Protein AF-B7QGR8-F1 (afdb_monomer_lite)

Structure (mmCIF, N/CA/C/O backbone):
data_AF-B7QGR8-F1
#
_entry.id   AF-B7QGR8-F1
#
loop_
_atom_site.group_PDB
_atom_site.id
_atom_site.type_symbol
_atom_site.label_atom_id
_atom_site.label_alt_id
_atom_site.label_comp_id
_atom_site.label_asym_id
_atom_site.label_entity_id
_atom_site.label_seq_id
_atom_site.pdbx_PDB_ins_code
_atom_site.Cartn_x
_atom_site.Cartn_y
_atom_site.Cartn_z
_atom_site.occupancy
_atom_site.B_iso_or_equiv
_atom_site.auth_seq_id
_atom_site.auth_comp_id
_atom_site.auth_asym_id
_atom_site.auth_atom_id
_atom_site.pdbx_PDB_model_num
ATOM 1 N N . MET A 1 1 ? -10.674 -10.195 16.914 1.00 64.88 1 MET A N 1
ATOM 2 C CA . MET A 1 1 ? -12.096 -9.807 16.764 1.00 64.88 1 MET A CA 1
ATOM 3 C C . MET A 1 1 ? -12.662 -9.329 18.094 1.00 64.88 1 MET A C 1
ATOM 5 O O . MET A 1 1 ? -13.083 -8.184 18.159 1.00 64.88 1 MET A O 1
ATOM 9 N N . GLU A 1 2 ? -12.582 -10.130 19.158 1.00 82.88 2 GLU A N 1
ATOM 10 C CA . GLU A 1 2 ? -13.102 -9.787 20.498 1.00 82.88 2 GLU A CA 1
ATOM 11 C C . GLU A 1 2 ? -12.528 -8.477 21.071 1.00 82.88 2 GLU A C 1
ATOM 13 O O . GLU A 1 2 ? -13.287 -7.613 21.499 1.00 82.88 2 GLU A O 1
ATOM 18 N N . CYS A 1 3 ? -11.210 -8.248 20.976 1.00 83.75 3 CYS A N 1
ATOM 19 C CA . CYS A 1 3 ? -10.604 -6.992 21.443 1.00 83.75 3 CYS A CA 1
ATOM 20 C C . CYS A 1 3 ? -11.193 -5.754 20.747 1.00 83.75 3 CYS A C 1
ATOM 22 O O . CYS A 1 3 ? -11.483 -4.759 21.399 1.00 83.75 3 CYS A O 1
ATOM 24 N N . SER A 1 4 ? -11.412 -5.810 19.431 1.00 83.50 4 SER A N 1
ATOM 25 C CA . SER A 1 4 ? -11.994 -4.689 18.684 1.00 83.50 4 SER A CA 1
ATOM 26 C C . SER A 1 4 ? -13.460 -4.459 19.041 1.00 83.50 4 SER A C 1
ATOM 28 O O . SER A 1 4 ? -13.900 -3.318 19.033 1.00 83.50 4 SER A O 1
ATOM 30 N N . GLN A 1 5 ? -14.210 -5.508 19.396 1.00 88.31 5 GLN A N 1
ATOM 31 C CA . GLN A 1 5 ? -15.584 -5.370 19.889 1.00 88.31 5 GLN A CA 1
ATOM 32 C C . GLN A 1 5 ? -15.637 -4.683 21.257 1.00 88.31 5 GLN A C 1
ATOM 34 O O . GLN A 1 5 ? -16.515 -3.851 21.470 1.00 88.31 5 GLN A O 1
ATOM 39 N N . LEU A 1 6 ? -14.684 -4.980 22.148 1.00 88.50 6 LEU A N 1
ATOM 40 C CA . LEU A 1 6 ? -14.549 -4.283 23.431 1.00 88.50 6 LEU A CA 1
ATOM 41 C C . LEU A 1 6 ? -14.204 -2.804 23.224 1.00 88.50 6 LEU A C 1
ATOM 43 O O . LEU A 1 6 ? -14.866 -1.936 23.786 1.00 88.50 6 LEU A O 1
ATOM 47 N N . LEU A 1 7 ? -13.229 -2.512 22.354 1.00 88.19 7 LEU A N 1
ATOM 48 C CA . LEU A 1 7 ? -12.861 -1.136 22.002 1.00 88.19 7 LEU A CA 1
ATOM 49 C C . LEU A 1 7 ? -14.016 -0.369 21.349 1.00 88.19 7 LEU A C 1
ATOM 51 O O . LEU A 1 7 ? -14.121 0.841 21.512 1.00 88.19 7 LEU A O 1
ATOM 55 N N . ALA A 1 8 ? -14.898 -1.058 20.625 1.00 87.62 8 ALA A N 1
ATOM 56 C CA . ALA A 1 8 ? -16.037 -0.440 19.956 1.00 87.62 8 ALA A CA 1
ATOM 57 C C . ALA A 1 8 ? -17.094 0.127 20.915 1.00 87.62 8 ALA A C 1
ATOM 59 O O . ALA A 1 8 ? -17.977 0.854 20.462 1.00 87.62 8 ALA A O 1
ATOM 60 N N . ASN A 1 9 ? -17.026 -0.226 22.200 1.00 89.31 9 ASN A N 1
ATOM 61 C CA . ASN A 1 9 ? -17.913 0.289 23.241 1.00 89.31 9 ASN A CA 1
ATOM 62 C C . ASN A 1 9 ? -17.308 1.494 23.984 1.00 89.31 9 ASN A C 1
ATOM 64 O O . ASN A 1 9 ? -17.963 2.053 24.859 1.00 89.31 9 ASN A O 1
ATOM 68 N N . LEU A 1 10 ? -16.071 1.881 23.658 1.00 89.75 10 LEU A N 1
ATOM 69 C CA . LEU A 1 10 ? -15.375 3.009 24.269 1.00 89.75 10 LEU A CA 1
ATOM 70 C C . LEU A 1 10 ? -15.624 4.317 23.507 1.00 89.75 10 LEU A C 1
ATOM 72 O O . LEU A 1 10 ? -15.975 4.322 22.323 1.00 89.75 10 LEU A O 1
ATOM 76 N N . GLY A 1 11 ? -15.383 5.438 24.192 1.00 90.06 11 GLY A N 1
ATOM 77 C CA . GLY A 1 11 ? -15.273 6.747 23.557 1.00 90.06 11 GLY A CA 1
ATOM 78 C C . GLY A 1 11 ? -14.044 6.842 22.646 1.00 90.06 11 GLY A C 1
ATOM 79 O O . GLY A 1 11 ? -13.131 6.017 22.705 1.00 90.06 11 GLY A O 1
ATOM 80 N N . TYR A 1 12 ? -14.015 7.871 21.796 1.00 90.44 12 TYR A N 1
ATOM 81 C CA . TYR A 1 12 ? -12.913 8.096 20.854 1.00 90.44 12 TYR A CA 1
ATOM 82 C C . TYR A 1 12 ? -11.556 8.232 21.562 1.00 90.44 12 TYR A C 1
ATOM 84 O O . TYR A 1 12 ? -10.615 7.547 21.171 1.00 90.44 12 TYR A O 1
ATOM 92 N N . GLU A 1 13 ? -11.475 9.050 22.615 1.00 92.38 13 GLU A N 1
ATOM 93 C CA . GLU A 1 13 ? -10.229 9.321 23.349 1.00 92.38 13 GLU A CA 1
ATOM 94 C C . GLU A 1 13 ? -9.646 8.047 23.980 1.00 92.38 13 GLU A C 1
ATOM 96 O O . GLU A 1 13 ? -8.471 7.736 23.793 1.00 92.38 13 GLU A O 1
ATOM 101 N N . ASP A 1 14 ? -10.482 7.243 24.644 1.00 91.06 14 ASP A N 1
ATOM 102 C CA . ASP A 1 14 ? -10.050 5.997 25.290 1.00 91.06 14 ASP A CA 1
ATOM 103 C C . ASP A 1 14 ? -9.601 4.953 24.260 1.00 91.06 14 ASP A C 1
ATOM 105 O O . ASP A 1 14 ? -8.555 4.312 24.407 1.00 91.06 14 ASP A O 1
ATOM 109 N N . ALA A 1 15 ? -10.366 4.800 23.174 1.00 90.06 15 ALA A N 1
ATOM 110 C CA . ALA A 1 15 ? -9.998 3.909 22.081 1.00 90.06 15 ALA A CA 1
ATOM 111 C C . ALA A 1 15 ? -8.691 4.362 21.410 1.00 90.06 15 ALA A C 1
ATOM 113 O O . ALA A 1 15 ? -7.852 3.525 21.065 1.00 90.06 15 ALA A O 1
ATOM 114 N N . GLN A 1 16 ? -8.497 5.671 21.237 1.00 90.88 16 GLN A N 1
ATOM 115 C CA . GLN A 1 16 ? -7.289 6.241 20.652 1.00 90.88 16 GLN A CA 1
ATOM 116 C C . GLN A 1 16 ? -6.077 6.003 21.551 1.00 90.88 16 GLN A C 1
ATOM 118 O O . GLN A 1 16 ? -5.060 5.512 21.055 1.00 90.88 16 GLN A O 1
ATOM 123 N N . ALA A 1 17 ? -6.199 6.275 22.851 1.00 88.31 17 ALA A N 1
ATOM 124 C CA . ALA A 1 17 ? -5.143 6.032 23.824 1.00 88.31 17 ALA A CA 1
ATOM 125 C C . ALA A 1 17 ? -4.690 4.569 23.771 1.00 88.31 17 ALA A C 1
ATOM 127 O O . ALA A 1 17 ? -3.501 4.305 23.597 1.00 88.31 17 ALA A O 1
ATOM 128 N N . ILE A 1 18 ? -5.633 3.618 23.795 1.00 88.12 18 ILE A N 1
ATOM 129 C CA . ILE A 1 18 ? -5.309 2.188 23.727 1.00 88.12 18 ILE A CA 1
ATOM 130 C C . ILE A 1 18 ? -4.632 1.826 22.401 1.00 88.12 18 ILE A C 1
ATOM 132 O O . ILE A 1 18 ? -3.624 1.124 22.397 1.00 88.12 18 ILE A O 1
ATOM 136 N N . LEU A 1 19 ? -5.137 2.316 21.266 1.00 86.62 19 LEU A N 1
ATOM 137 C CA . LEU A 1 19 ? -4.571 2.021 19.943 1.00 86.62 19 LEU A CA 1
ATOM 138 C C . LEU A 1 19 ? -3.214 2.696 19.689 1.00 86.62 19 LEU A C 1
ATOM 140 O O . LEU A 1 19 ? -2.523 2.329 18.732 1.00 86.62 19 LEU A O 1
ATOM 144 N N . GLN A 1 20 ? -2.822 3.664 20.511 1.00 84.56 20 GLN A N 1
ATOM 145 C CA . GLN A 1 20 ? -1.512 4.313 20.479 1.00 84.56 20 GLN A CA 1
ATOM 146 C C . GLN A 1 20 ? -0.568 3.813 21.580 1.00 84.56 20 GLN A C 1
ATOM 148 O O . GLN A 1 20 ? 0.598 4.216 21.598 1.00 84.56 20 GLN A O 1
ATOM 153 N N . LEU A 1 21 ? -1.029 2.912 22.458 1.00 80.38 21 LEU A N 1
ATOM 154 C CA . LEU A 1 21 ? -0.185 2.336 23.495 1.00 80.38 21 LEU A CA 1
ATOM 155 C C . LEU A 1 21 ? 1.025 1.635 22.880 1.00 80.38 21 LEU A C 1
ATOM 157 O O . LEU A 1 21 ? 0.932 0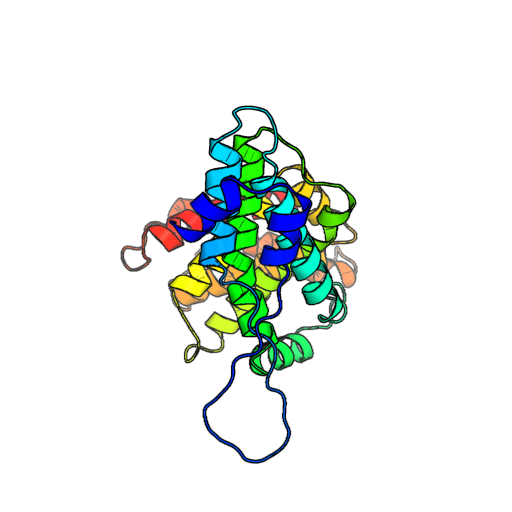.777 21.996 1.00 80.38 21 LEU A O 1
ATOM 161 N N . LYS A 1 22 ? 2.169 1.995 23.445 1.00 68.00 22 LYS A N 1
ATOM 162 C CA . LYS A 1 22 ? 3.445 1.330 23.277 1.00 68.00 22 LYS A CA 1
ATOM 163 C C . LYS A 1 22 ? 3.569 0.287 24.382 1.00 68.00 22 LYS A C 1
ATOM 165 O O . LYS A 1 22 ? 3.784 0.646 25.537 1.00 68.00 22 LYS A O 1
ATOM 170 N N . VAL A 1 23 ? 3.404 -0.993 24.054 1.00 52.44 23 VAL A N 1
ATOM 171 C CA . VAL A 1 23 ? 3.523 -2.067 25.048 1.00 52.44 23 VAL A CA 1
ATOM 172 C C . VAL A 1 23 ? 5.002 -2.391 25.236 1.00 52.44 23 VAL A C 1
ATOM 174 O O . VAL A 1 23 ? 5.682 -2.791 24.292 1.00 52.44 23 VAL A O 1
ATOM 177 N N . ALA A 1 24 ? 5.524 -2.204 26.447 1.00 40.78 24 ALA A N 1
ATOM 178 C CA . ALA A 1 24 ? 6.839 -2.722 26.803 1.00 40.78 24 ALA A CA 1
ATOM 179 C C . ALA A 1 24 ? 6.733 -4.247 26.954 1.00 40.78 24 ALA A C 1
ATOM 181 O O . ALA A 1 24 ? 6.025 -4.737 27.833 1.00 40.78 24 ALA A O 1
ATOM 182 N N . ALA A 1 25 ? 7.408 -5.001 26.088 1.00 38.97 25 ALA A N 1
ATOM 183 C CA . ALA A 1 25 ? 7.543 -6.437 26.275 1.00 38.97 25 ALA A CA 1
ATOM 184 C C . ALA A 1 25 ? 8.589 -6.687 27.374 1.00 38.97 25 ALA A C 1
ATOM 186 O O . ALA A 1 25 ? 9.766 -6.377 27.198 1.00 38.97 25 ALA A O 1
ATOM 187 N N . LEU A 1 26 ? 8.166 -7.230 28.518 1.00 36.44 26 LEU A N 1
ATOM 188 C CA . LEU A 1 26 ? 9.083 -7.793 29.509 1.00 36.44 26 LEU A CA 1
ATOM 189 C C . LEU A 1 26 ? 9.604 -9.133 28.973 1.00 36.44 26 LEU A C 1
ATOM 191 O O . LEU A 1 26 ? 8.902 -10.141 29.013 1.00 36.44 26 LEU A O 1
ATOM 195 N N . GLY A 1 27 ? 10.828 -9.134 28.443 1.00 38.50 27 GLY A N 1
ATOM 196 C CA . GLY A 1 27 ? 11.584 -10.367 28.226 1.00 38.50 27 GLY A CA 1
ATOM 197 C C . GLY A 1 27 ? 12.052 -10.951 29.571 1.00 38.50 27 GLY A C 1
ATOM 198 O O . GLY A 1 27 ? 12.367 -10.180 30.477 1.00 38.50 27 GLY A O 1
ATOM 199 N N . PRO A 1 28 ? 12.115 -12.285 29.735 1.00 37.72 28 PRO A N 1
ATOM 200 C CA . PRO A 1 28 ? 12.411 -12.923 31.022 1.00 37.72 28 PRO A CA 1
ATOM 201 C C . PRO A 1 28 ? 13.897 -12.911 31.429 1.00 37.72 28 PRO A C 1
ATOM 203 O O . PRO A 1 28 ? 14.253 -13.534 32.423 1.00 37.72 28 PRO A O 1
ATOM 206 N N . THR A 1 29 ? 14.782 -12.225 30.708 1.00 38.66 29 THR A N 1
ATOM 207 C CA . THR A 1 29 ? 16.223 -12.237 30.999 1.00 38.66 29 THR A CA 1
ATOM 208 C C . THR A 1 29 ? 16.699 -10.878 31.495 1.00 38.66 29 THR A C 1
ATOM 210 O O . THR A 1 29 ? 16.925 -9.947 30.724 1.00 38.66 29 THR A O 1
ATOM 213 N N . LEU A 1 30 ? 16.840 -10.795 32.819 1.00 44.31 30 LEU A N 1
ATOM 214 C CA . LEU A 1 30 ? 17.687 -9.838 33.522 1.00 44.31 30 LEU A CA 1
ATOM 215 C C . LEU A 1 30 ? 19.130 -10.030 33.048 1.00 44.31 30 LEU A C 1
ATOM 217 O O . LEU A 1 30 ? 19.783 -10.949 33.515 1.00 44.31 30 LEU A O 1
ATOM 221 N N . GLU A 1 31 ? 19.591 -9.206 32.109 1.00 36.62 31 GLU A N 1
ATOM 222 C CA . GLU A 1 31 ? 20.946 -8.635 32.076 1.00 36.62 31 GLU A CA 1
ATOM 223 C C . GLU A 1 31 ? 21.129 -7.771 30.814 1.00 36.62 31 GLU A C 1
ATOM 225 O O . GLU A 1 31 ? 20.798 -8.171 29.704 1.00 36.62 31 GLU A O 1
ATOM 230 N N . ALA A 1 32 ? 21.671 -6.567 31.023 1.00 33.91 32 ALA A N 1
ATOM 231 C CA . ALA A 1 32 ? 22.148 -5.600 30.027 1.00 33.91 32 ALA A CA 1
ATOM 232 C C . ALA A 1 32 ? 21.103 -4.871 29.144 1.00 33.91 32 ALA A C 1
ATOM 234 O O . ALA A 1 32 ? 20.803 -5.235 28.012 1.00 33.91 32 ALA A O 1
ATOM 235 N N . THR A 1 33 ? 20.628 -3.730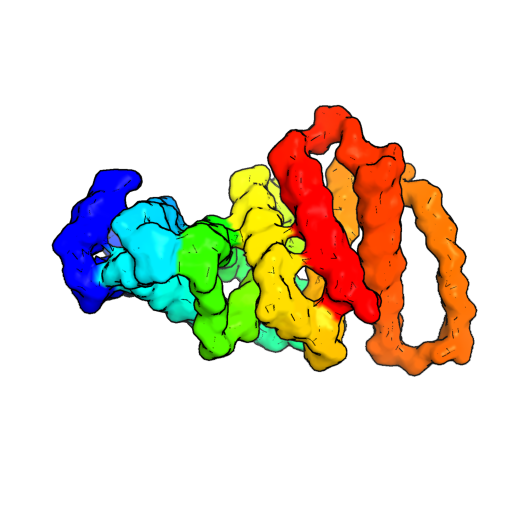 29.660 1.00 38.69 33 THR A N 1
ATOM 236 C CA . THR A 1 33 ? 20.598 -2.424 28.959 1.00 38.69 33 THR A CA 1
ATOM 237 C C . THR A 1 33 ? 20.575 -2.427 27.420 1.00 38.69 33 THR A C 1
ATOM 239 O O . THR A 1 33 ? 21.473 -1.917 26.757 1.00 38.69 33 THR A O 1
ATOM 242 N N . ARG A 1 34 ? 19.460 -2.869 26.845 1.00 36.28 34 ARG A N 1
ATOM 243 C CA . ARG A 1 34 ? 18.840 -2.271 25.654 1.00 36.28 34 ARG A CA 1
ATOM 244 C C . ARG A 1 34 ? 17.346 -2.499 25.808 1.00 36.28 34 ARG A C 1
ATOM 246 O O . ARG A 1 34 ? 16.877 -3.620 25.661 1.00 36.28 34 ARG A O 1
ATOM 253 N N . VAL A 1 35 ? 16.603 -1.449 26.155 1.00 36.72 35 VAL A N 1
ATOM 254 C CA . VAL A 1 35 ? 15.138 -1.467 26.078 1.00 36.72 35 VAL A CA 1
ATOM 255 C C . VAL A 1 35 ? 14.795 -1.688 24.606 1.00 36.72 35 VAL A C 1
ATOM 257 O O . VAL A 1 35 ? 14.838 -0.763 23.798 1.00 36.72 35 VAL A O 1
ATOM 260 N N . LEU A 1 36 ? 14.585 -2.951 24.240 1.00 36.78 36 LEU A N 1
ATOM 261 C CA . LEU A 1 36 ? 14.277 -3.375 22.887 1.00 36.78 36 LEU A CA 1
ATOM 262 C C . LEU A 1 36 ? 12.817 -2.981 22.628 1.00 36.78 36 LEU A C 1
ATOM 264 O O . LEU A 1 36 ? 11.899 -3.514 23.238 1.00 36.78 36 LEU A O 1
ATOM 268 N N . TRP A 1 37 ? 12.668 -1.943 21.814 1.00 39.84 37 TRP A N 1
ATOM 269 C CA . TRP A 1 37 ? 11.469 -1.292 21.292 1.00 39.84 37 TRP A CA 1
ATOM 270 C C . TRP A 1 37 ? 10.091 -1.884 21.640 1.00 39.84 37 TRP A C 1
ATOM 272 O O . TRP A 1 37 ? 9.751 -3.032 21.374 1.00 39.84 37 TRP A O 1
ATOM 282 N N . THR A 1 38 ? 9.259 -0.982 22.150 1.00 46.78 38 THR A N 1
ATOM 283 C CA . THR A 1 38 ? 7.826 -1.083 22.418 1.00 46.78 38 THR A CA 1
ATOM 284 C C . THR A 1 38 ? 7.046 -1.769 21.290 1.00 46.78 38 THR A C 1
ATOM 286 O O . THR A 1 38 ? 6.976 -1.234 20.183 1.00 46.78 38 THR A O 1
ATOM 289 N N . GLN A 1 39 ? 6.410 -2.910 21.561 1.00 57.53 39 GLN A N 1
ATOM 290 C CA . GLN A 1 39 ? 5.463 -3.508 20.624 1.00 57.53 39 GLN A CA 1
ATOM 291 C C . GLN A 1 39 ? 4.216 -2.624 20.558 1.00 57.53 39 GLN A C 1
ATOM 293 O O . GLN A 1 39 ? 3.436 -2.539 21.506 1.00 57.53 39 GLN A O 1
ATOM 298 N N . ASP A 1 40 ? 4.019 -1.948 19.426 1.00 70.00 40 ASP A N 1
ATOM 299 C CA . ASP A 1 40 ? 2.736 -1.302 19.154 1.00 70.00 40 ASP A CA 1
ATOM 300 C C . ASP A 1 40 ? 1.613 -2.351 19.131 1.00 70.00 40 ASP A C 1
ATOM 302 O O . ASP A 1 40 ? 1.850 -3.519 18.792 1.00 70.00 40 ASP A O 1
ATOM 306 N N . VAL A 1 41 ? 0.376 -1.915 19.387 1.00 82.31 41 VAL A N 1
ATOM 307 C CA . VAL A 1 41 ? -0.831 -2.744 19.225 1.00 82.31 41 VAL A CA 1
ATOM 308 C C . VAL A 1 41 ? -0.797 -3.530 17.910 1.00 82.31 41 VAL A C 1
ATOM 310 O O . VAL A 1 41 ? -0.468 -2.977 16.854 1.00 82.31 41 VAL A O 1
ATOM 313 N N . SER A 1 42 ? -1.149 -4.819 17.996 1.00 88.38 42 SER A N 1
ATOM 314 C CA . SER A 1 42 ? -1.129 -5.763 16.876 1.00 88.38 42 SER A CA 1
ATOM 315 C C . SER A 1 42 ? -1.871 -5.219 15.645 1.00 88.38 42 SER A C 1
ATOM 317 O O . SER A 1 42 ? -3.014 -4.764 15.785 1.00 88.38 42 SER A O 1
ATOM 319 N N . PRO A 1 43 ? -1.291 -5.333 14.432 1.00 90.19 43 PRO A N 1
ATOM 320 C CA . PRO A 1 43 ? -1.950 -4.940 13.185 1.00 90.19 43 PRO A CA 1
ATOM 321 C C . PRO A 1 43 ? -3.334 -5.565 13.015 1.00 90.19 43 PRO A C 1
ATOM 323 O O . PRO A 1 43 ? -4.246 -4.911 12.520 1.00 90.19 43 PRO A O 1
ATOM 326 N N . ALA A 1 44 ? -3.524 -6.803 13.485 1.00 91.31 44 ALA A N 1
ATOM 327 C CA . ALA A 1 44 ? -4.802 -7.502 13.405 1.00 91.31 44 ALA A CA 1
ATOM 328 C C . ALA A 1 44 ? -5.908 -6.806 14.217 1.00 91.31 44 ALA A C 1
ATOM 330 O O . ALA A 1 44 ? -7.053 -6.752 13.769 1.00 91.31 44 ALA A O 1
ATOM 331 N N . ILE A 1 45 ? -5.571 -6.245 15.385 1.00 91.88 45 ILE A N 1
ATOM 332 C CA . ILE A 1 45 ? -6.519 -5.486 16.215 1.00 91.88 45 ILE A CA 1
ATOM 333 C C . ILE A 1 45 ? -6.875 -4.177 15.512 1.00 91.88 45 ILE A C 1
ATOM 335 O O . ILE A 1 45 ? -8.053 -3.852 15.410 1.00 91.88 45 ILE A O 1
ATOM 339 N N . VAL A 1 46 ? -5.885 -3.462 14.968 1.00 93.44 46 VAL A N 1
ATOM 340 C CA . VAL A 1 46 ? -6.121 -2.211 14.228 1.00 93.44 46 VAL A CA 1
ATOM 341 C C . VAL A 1 46 ? -6.998 -2.461 12.995 1.00 93.44 46 VAL A C 1
ATOM 343 O O . VAL A 1 46 ? -7.998 -1.771 12.811 1.00 93.44 46 VAL A O 1
ATOM 346 N N . CYS A 1 47 ? -6.698 -3.496 12.202 1.00 94.75 47 CYS A N 1
ATOM 347 C CA . CYS A 1 47 ? -7.502 -3.891 11.040 1.00 94.75 47 CYS A CA 1
ATOM 348 C C . CYS A 1 47 ? -8.938 -4.251 11.430 1.00 94.75 47 CYS A C 1
ATOM 350 O O . CYS A 1 47 ? -9.888 -3.810 10.786 1.00 94.75 47 CYS A O 1
ATOM 352 N N . ALA A 1 48 ? -9.113 -5.054 12.483 1.00 93.75 48 ALA A N 1
ATOM 353 C CA . ALA A 1 48 ? -10.438 -5.432 12.961 1.00 93.75 48 ALA A CA 1
ATOM 354 C C . ALA A 1 48 ? -11.218 -4.216 13.487 1.00 93.75 48 ALA A C 1
ATOM 356 O O . ALA A 1 48 ? -12.420 -4.128 13.252 1.00 93.75 48 ALA A O 1
ATOM 357 N N . SER A 1 49 ? -10.544 -3.255 14.122 1.00 93.88 49 SER A N 1
ATOM 358 C CA . SER A 1 49 ? -11.153 -2.005 14.582 1.00 93.88 49 SER A CA 1
ATOM 359 C C . SER A 1 49 ? -11.588 -1.100 13.428 1.00 93.88 49 SER A C 1
ATOM 361 O O . SER A 1 49 ? -12.689 -0.557 13.478 1.00 93.88 49 SER A O 1
ATOM 363 N N . LEU A 1 50 ? -10.785 -0.990 12.363 1.00 94.62 50 LEU A N 1
ATOM 364 C CA . LEU A 1 50 ? -11.162 -0.272 11.138 1.00 94.62 50 LEU A CA 1
ATOM 365 C C . LEU A 1 50 ? -12.375 -0.927 10.465 1.00 94.62 50 LEU A C 1
ATOM 367 O O . LEU A 1 50 ? -13.374 -0.266 10.204 1.00 94.62 50 LEU A O 1
ATOM 371 N N . ARG A 1 51 ? -12.342 -2.246 10.255 1.00 93.88 51 ARG A N 1
ATOM 372 C CA . ARG A 1 51 ? -13.439 -2.971 9.590 1.00 93.88 51 ARG A CA 1
ATOM 373 C C . ARG A 1 51 ? -14.742 -2.907 10.383 1.00 93.88 51 ARG A C 1
ATOM 375 O O . ARG A 1 51 ? -15.779 -2.555 9.830 1.00 93.88 51 ARG A O 1
ATOM 382 N N . LEU A 1 52 ? -14.687 -3.199 11.683 1.00 91.62 52 LEU A N 1
ATOM 383 C CA . LEU A 1 52 ? -15.857 -3.120 12.558 1.00 91.62 52 LEU A CA 1
ATOM 384 C C . LEU A 1 52 ? -16.381 -1.683 12.647 1.00 91.62 52 LEU A C 1
ATOM 386 O O . LEU A 1 52 ? -17.590 -1.454 12.637 1.00 91.62 52 LEU A O 1
ATOM 390 N N . GLY A 1 53 ? -15.466 -0.717 12.728 1.00 89.12 53 GLY A N 1
ATOM 391 C CA . GLY A 1 53 ? -15.797 0.692 12.821 1.00 89.12 53 GLY A CA 1
ATOM 392 C C . GLY A 1 53 ? -16.474 1.247 11.567 1.00 89.12 53 GLY A C 1
ATOM 393 O O . GLY A 1 53 ? -17.370 2.077 11.710 1.00 89.12 53 GLY A O 1
ATOM 394 N N . ALA A 1 54 ? -16.086 0.779 10.379 1.00 89.12 54 ALA A N 1
ATOM 395 C CA . ALA A 1 54 ? -16.722 1.142 9.115 1.00 89.12 54 ALA A CA 1
ATOM 396 C C . ALA A 1 54 ? -18.109 0.490 8.959 1.00 89.12 54 ALA A C 1
ATOM 398 O O . ALA A 1 54 ? -19.062 1.136 8.535 1.00 89.12 54 ALA A O 1
ATOM 399 N N . GLN A 1 55 ? -18.261 -0.767 9.391 1.00 87.75 55 GLN A N 1
ATOM 400 C CA . GLN A 1 55 ? -19.529 -1.502 9.293 1.00 87.75 55 GLN A CA 1
ATOM 401 C C . GLN A 1 55 ? -20.630 -0.972 10.225 1.00 87.75 55 GLN A C 1
ATOM 403 O O . GLN A 1 55 ? -21.810 -1.060 9.895 1.00 87.75 55 GLN A O 1
ATOM 408 N N . ARG A 1 56 ? -20.274 -0.451 11.407 1.00 80.00 56 ARG A N 1
ATOM 409 C CA . ARG A 1 56 ? -21.254 -0.110 12.455 1.00 80.00 56 ARG A CA 1
ATOM 410 C C . ARG A 1 56 ? -22.084 1.144 12.190 1.00 80.00 56 ARG A C 1
ATOM 412 O O . ARG A 1 56 ? -23.155 1.261 12.775 1.00 80.00 56 ARG A O 1
ATOM 419 N N . CYS A 1 57 ? -21.598 2.083 11.383 1.00 66.56 57 CYS A N 1
ATOM 420 C CA . CYS A 1 57 ? -22.199 3.417 11.322 1.00 66.56 57 CYS A CA 1
ATOM 421 C C . CYS A 1 57 ? -22.797 3.805 9.965 1.00 66.56 57 CYS A C 1
ATOM 423 O O . CYS A 1 57 ? -23.324 4.909 9.876 1.00 66.56 57 CYS A O 1
ATOM 425 N N . GLY A 1 58 ? -22.807 2.907 8.969 1.00 64.06 58 GLY A N 1
ATOM 426 C CA . GLY A 1 58 ? -23.541 3.037 7.699 1.00 64.06 58 GLY A CA 1
ATOM 427 C C . GLY A 1 58 ? -23.067 4.169 6.779 1.00 64.06 58 GLY A C 1
ATOM 428 O O . GLY A 1 58 ? -22.670 3.911 5.653 1.00 64.06 58 GLY A O 1
ATOM 429 N N . THR A 1 59 ? -23.104 5.411 7.261 1.00 64.06 59 THR A N 1
ATOM 430 C CA . THR A 1 59 ? -22.745 6.644 6.545 1.00 64.06 59 THR A CA 1
ATOM 431 C C . THR A 1 59 ? -21.841 7.584 7.351 1.00 64.06 59 THR A C 1
ATOM 433 O O . THR A 1 59 ? -21.338 8.557 6.802 1.00 64.06 59 THR A O 1
ATOM 436 N N . ALA A 1 60 ? -21.622 7.327 8.647 1.00 77.00 60 ALA A N 1
ATOM 437 C CA . ALA A 1 60 ? -20.782 8.164 9.509 1.00 77.00 60 ALA A CA 1
ATOM 438 C C . ALA A 1 60 ? -19.578 7.393 10.063 1.00 77.00 60 ALA A C 1
ATOM 440 O O . ALA A 1 60 ? -19.625 6.181 10.253 1.00 77.00 60 ALA A O 1
ATOM 441 N N . GLU A 1 61 ? -18.492 8.093 10.389 1.00 84.38 61 GLU A N 1
ATOM 442 C CA . GLU A 1 61 ? -17.332 7.455 11.011 1.00 84.38 61 GLU A CA 1
ATOM 443 C C . GLU A 1 61 ? -17.578 7.169 12.501 1.00 84.38 61 GLU A C 1
ATOM 445 O O . GLU A 1 61 ? -17.710 8.088 13.326 1.00 84.38 61 GLU A O 1
ATOM 450 N N . SER A 1 62 ? -17.558 5.890 12.883 1.00 90.94 62 SER A N 1
ATOM 451 C CA . SER A 1 62 ? -17.599 5.507 14.299 1.00 90.94 62 SER A CA 1
ATOM 452 C C . SER A 1 62 ? -16.380 6.035 15.070 1.00 90.94 62 SER A C 1
ATOM 454 O O . SER A 1 62 ? -15.303 6.260 14.509 1.00 90.94 62 SER A O 1
ATOM 456 N N . ALA A 1 63 ? -16.525 6.200 16.389 1.00 91.00 63 ALA A N 1
ATOM 457 C CA . ALA A 1 63 ? -15.418 6.592 17.267 1.00 91.00 63 ALA A CA 1
ATOM 458 C C . ALA A 1 63 ? -14.226 5.624 17.154 1.00 91.00 63 ALA A C 1
ATOM 460 O O . ALA A 1 63 ? -13.079 6.061 17.066 1.00 91.00 63 ALA A O 1
ATOM 461 N N . LEU A 1 64 ? -14.506 4.319 17.059 1.00 93.12 64 LEU A N 1
ATOM 462 C CA . LEU A 1 64 ? -13.489 3.288 16.868 1.00 93.12 64 LEU A CA 1
ATOM 463 C C . LEU A 1 64 ? -12.745 3.444 15.537 1.00 93.12 64 LEU A C 1
ATOM 465 O O . LEU A 1 64 ? -11.520 3.330 15.506 1.00 93.12 64 LEU A O 1
ATOM 469 N N . TYR A 1 65 ? -13.473 3.721 14.451 1.00 93.50 65 TYR A N 1
ATOM 470 C CA . TYR A 1 65 ? -12.870 3.948 13.140 1.00 93.50 65 TYR A CA 1
ATOM 471 C C . TYR A 1 65 ? -11.947 5.164 13.162 1.00 93.50 65 TYR A C 1
ATOM 473 O O . TYR A 1 65 ? -10.790 5.070 12.757 1.00 93.50 65 TYR A O 1
ATOM 481 N N . ARG A 1 66 ? -12.424 6.286 13.718 1.00 92.94 66 ARG A N 1
ATOM 482 C CA . ARG A 1 66 ? -11.637 7.520 13.862 1.00 92.94 66 ARG A CA 1
ATOM 483 C C . ARG A 1 66 ? -10.377 7.297 14.695 1.00 92.94 66 ARG A C 1
ATOM 485 O O . ARG A 1 66 ? -9.298 7.730 14.286 1.00 92.94 66 ARG A O 1
ATOM 492 N N . ALA A 1 67 ? -10.489 6.590 15.819 1.00 93.25 67 ALA A N 1
ATOM 493 C CA . ALA A 1 67 ? -9.354 6.257 16.674 1.00 93.25 67 ALA A CA 1
ATOM 494 C C . ALA A 1 67 ? -8.324 5.391 15.929 1.00 93.25 67 ALA A C 1
ATOM 496 O O . ALA A 1 67 ? -7.136 5.724 15.899 1.00 93.25 67 ALA A O 1
ATOM 497 N N . ALA A 1 68 ? -8.773 4.331 15.250 1.00 94.00 68 ALA A N 1
ATOM 498 C CA . ALA A 1 68 ? -7.900 3.446 14.485 1.00 94.00 68 ALA A CA 1
ATOM 499 C C . ALA A 1 68 ? -7.239 4.154 13.294 1.00 94.00 68 ALA A C 1
ATOM 501 O O . ALA A 1 68 ? -6.025 4.030 13.123 1.00 94.00 68 ALA A O 1
ATOM 502 N N . ARG A 1 69 ? -7.987 4.972 12.543 1.00 94.06 69 ARG A N 1
ATOM 503 C CA . ARG A 1 69 ? -7.452 5.836 11.480 1.00 94.06 69 ARG A CA 1
ATOM 504 C C . ARG A 1 69 ? -6.345 6.743 12.008 1.00 94.06 69 ARG A C 1
ATOM 506 O O . ARG A 1 69 ? -5.266 6.785 11.427 1.00 94.06 69 ARG A O 1
ATOM 513 N N . SER A 1 70 ? -6.589 7.449 13.114 1.00 92.50 70 SER A N 1
ATOM 514 C CA . SER A 1 70 ? -5.591 8.358 13.697 1.00 92.50 70 SER A CA 1
ATOM 515 C C . SER A 1 70 ? -4.298 7.624 14.089 1.00 92.50 70 SER A C 1
ATOM 517 O O . SER A 1 70 ? -3.193 8.134 13.893 1.00 92.50 70 SER A O 1
ATOM 519 N N . SER A 1 71 ? -4.418 6.388 14.587 1.00 92.75 71 SER A N 1
ATOM 520 C CA . SER A 1 71 ? -3.274 5.535 14.914 1.00 92.75 71 SER A CA 1
ATOM 521 C C . SER A 1 71 ? -2.504 5.125 13.654 1.00 92.75 71 SER A C 1
ATOM 523 O O . SER A 1 71 ? -1.279 5.219 13.642 1.00 92.75 71 SER A O 1
ATOM 525 N N . VAL A 1 72 ? -3.191 4.755 12.567 1.00 94.12 72 VAL A N 1
ATOM 526 C CA . VAL A 1 72 ? -2.543 4.438 11.281 1.00 94.12 72 VAL A CA 1
ATOM 527 C C . VAL A 1 72 ? -1.807 5.654 10.720 1.00 94.12 72 VAL A C 1
ATOM 529 O O . VAL A 1 72 ? -0.603 5.570 10.494 1.00 94.12 72 VAL A O 1
ATOM 532 N N . LEU A 1 73 ? -2.481 6.798 10.569 1.00 93.75 73 LEU A N 1
ATOM 533 C CA . LEU A 1 73 ? -1.881 8.004 9.985 1.00 93.75 73 LEU A CA 1
ATOM 534 C C . LEU A 1 73 ? -0.688 8.517 10.809 1.00 93.75 73 LEU A C 1
ATOM 536 O O . LEU A 1 73 ? 0.355 8.849 10.253 1.00 93.75 73 LEU A O 1
ATOM 540 N N . SER A 1 74 ? -0.786 8.513 12.142 1.00 91.56 74 SER A N 1
ATOM 541 C CA . SER A 1 74 ? 0.333 8.922 13.007 1.00 91.56 74 SER A CA 1
ATOM 542 C C . SER A 1 74 ? 1.530 7.965 12.949 1.00 91.56 74 SER A C 1
ATOM 544 O O . SER A 1 74 ? 2.675 8.392 13.117 1.00 91.56 74 SER A O 1
ATOM 546 N N . ARG A 1 75 ? 1.305 6.664 12.732 1.00 90.62 75 ARG A N 1
ATOM 547 C CA . ARG A 1 75 ? 2.381 5.681 12.533 1.00 90.62 75 ARG A CA 1
ATOM 548 C C . ARG A 1 75 ? 3.004 5.810 11.143 1.00 90.62 75 ARG A C 1
ATOM 550 O O . ARG A 1 75 ? 4.226 5.776 11.055 1.00 90.62 75 ARG A O 1
ATOM 557 N N . LEU A 1 76 ? 2.195 6.025 10.105 1.00 91.38 76 LEU A N 1
ATOM 558 C CA . LEU A 1 76 ? 2.660 6.286 8.740 1.00 91.38 76 LEU A CA 1
ATOM 559 C C . LEU A 1 76 ? 3.564 7.512 8.687 1.00 91.38 76 LEU A C 1
ATOM 561 O O . LEU A 1 76 ? 4.702 7.401 8.248 1.00 91.38 76 LEU A O 1
ATOM 565 N N . ARG A 1 77 ? 3.116 8.643 9.240 1.00 90.81 77 ARG A N 1
ATOM 566 C CA . ARG A 1 77 ? 3.914 9.873 9.289 1.00 90.81 77 ARG A CA 1
ATOM 567 C C . ARG A 1 77 ? 5.260 9.669 9.980 1.00 90.81 77 ARG A C 1
ATOM 569 O O . ARG A 1 77 ? 6.290 10.124 9.497 1.00 90.81 77 ARG A O 1
ATOM 576 N N . ARG A 1 78 ? 5.271 8.945 11.107 1.00 88.50 78 ARG A N 1
ATOM 577 C CA . ARG A 1 78 ? 6.512 8.609 11.826 1.00 88.50 78 ARG A CA 1
ATOM 578 C C . ARG A 1 78 ? 7.430 7.696 11.022 1.00 88.50 78 ARG A C 1
ATOM 580 O O . ARG A 1 78 ? 8.640 7.846 11.138 1.00 88.50 78 ARG A O 1
ATOM 587 N N . LEU A 1 79 ? 6.871 6.743 10.280 1.00 88.06 79 LEU A N 1
ATOM 588 C CA . LEU A 1 79 ? 7.627 5.822 9.437 1.00 88.06 79 LEU A CA 1
ATOM 589 C C . LEU A 1 79 ? 8.244 6.560 8.247 1.00 88.06 79 LEU A C 1
ATOM 591 O O . LEU A 1 79 ? 9.447 6.492 8.040 1.00 88.06 79 LEU A O 1
ATOM 595 N N . VAL A 1 80 ? 7.433 7.310 7.505 1.00 86.62 80 VAL A N 1
ATOM 596 C CA . VAL A 1 80 ? 7.863 8.052 6.315 1.00 86.62 80 VAL A CA 1
ATOM 597 C C . VAL A 1 80 ? 8.891 9.128 6.671 1.00 86.62 80 VAL A C 1
ATOM 599 O O . VAL A 1 80 ? 9.840 9.323 5.922 1.00 86.62 80 VAL A O 1
ATOM 602 N N . ALA A 1 81 ? 8.782 9.765 7.841 1.00 83.81 81 ALA A N 1
ATOM 603 C CA . ALA A 1 81 ? 9.790 10.711 8.324 1.00 83.81 81 ALA A CA 1
ATOM 604 C C . ALA A 1 81 ? 11.167 10.074 8.608 1.00 83.81 81 ALA A C 1
ATOM 606 O O . ALA A 1 81 ? 12.163 10.791 8.655 1.00 83.81 81 ALA A O 1
ATOM 607 N N . GLN A 1 82 ? 11.237 8.753 8.815 1.00 77.75 82 GLN A N 1
ATOM 608 C CA . GLN A 1 82 ? 12.498 8.027 9.022 1.00 77.75 82 GLN A CA 1
ATOM 609 C C . GLN A 1 82 ? 13.156 7.598 7.709 1.00 77.75 82 GLN A C 1
ATOM 611 O O . GLN A 1 82 ? 14.321 7.208 7.723 1.00 77.75 82 GLN A O 1
ATOM 616 N N . VAL A 1 83 ? 12.432 7.656 6.588 1.00 76.50 83 VAL A N 1
ATOM 617 C CA . VAL A 1 83 ? 12.961 7.273 5.281 1.00 76.50 83 VAL A CA 1
ATOM 618 C C . VAL A 1 83 ? 13.496 8.530 4.588 1.00 76.50 83 VAL A C 1
ATOM 620 O O . VAL A 1 83 ? 12.701 9.400 4.217 1.00 76.50 83 VAL A O 1
ATOM 623 N N . PRO A 1 84 ? 14.826 8.681 4.426 1.00 62.44 84 PRO A N 1
ATOM 624 C CA . PRO A 1 84 ? 15.389 9.829 3.730 1.00 62.44 84 PRO A CA 1
ATOM 625 C C . PRO A 1 84 ? 14.856 9.892 2.293 1.00 62.44 84 PRO A C 1
ATOM 627 O O . PRO A 1 84 ? 14.675 8.866 1.646 1.00 62.44 84 PRO A O 1
ATOM 630 N N . GLN A 1 85 ? 14.560 11.118 1.852 1.00 60.97 85 GLN A N 1
ATOM 631 C CA . GLN A 1 85 ? 13.981 11.526 0.564 1.00 60.97 85 GLN A CA 1
ATOM 632 C C . GLN A 1 85 ? 13.794 10.401 -0.477 1.00 60.97 85 GLN A C 1
ATOM 634 O O . GLN A 1 85 ? 14.579 10.273 -1.413 1.00 60.97 85 GLN A O 1
ATOM 639 N N . LEU A 1 86 ? 12.655 9.696 -0.401 1.00 55.31 86 LEU A N 1
ATOM 640 C CA . LEU A 1 86 ? 12.123 8.815 -1.462 1.00 55.31 86 LEU A CA 1
ATOM 641 C C . LEU A 1 86 ? 12.001 9.514 -2.841 1.00 55.31 86 LEU A C 1
ATOM 643 O O . LEU A 1 86 ? 11.693 8.877 -3.839 1.00 55.31 86 LEU A O 1
ATOM 647 N N . ALA A 1 87 ? 12.196 10.837 -2.892 1.00 44.53 87 ALA A N 1
ATOM 648 C CA . ALA A 1 87 ? 12.078 11.686 -4.071 1.00 44.53 87 ALA A CA 1
ATOM 649 C C . ALA A 1 87 ? 13.387 11.873 -4.867 1.00 44.53 87 ALA A C 1
ATOM 651 O O . ALA A 1 87 ? 13.314 12.282 -6.027 1.00 44.53 87 ALA A O 1
ATOM 652 N N . ALA A 1 88 ? 14.569 11.592 -4.302 1.00 44.59 88 ALA A N 1
ATOM 653 C CA . ALA A 1 88 ? 15.828 11.788 -5.021 1.00 44.59 88 ALA A CA 1
ATOM 654 C C . ALA A 1 88 ? 16.096 10.610 -5.971 1.00 44.59 88 ALA A C 1
ATOM 656 O O . ALA A 1 88 ? 16.164 9.460 -5.540 1.00 44.59 88 ALA A O 1
ATOM 657 N N . ALA A 1 89 ? 16.313 10.908 -7.256 1.00 43.19 89 ALA A N 1
ATOM 658 C CA . ALA A 1 89 ? 16.634 9.953 -8.325 1.00 43.19 89 ALA A CA 1
ATOM 659 C C . ALA A 1 89 ? 17.889 9.076 -8.068 1.00 43.19 89 ALA A C 1
ATOM 661 O O . ALA A 1 89 ? 18.218 8.218 -8.883 1.00 43.19 89 ALA A O 1
ATOM 662 N N . GLU A 1 90 ? 18.572 9.266 -6.935 1.00 41.12 90 GLU A N 1
ATOM 663 C CA . GLU A 1 90 ? 19.808 8.592 -6.531 1.00 41.12 90 GLU A CA 1
ATOM 664 C C . GLU A 1 90 ? 19.675 7.688 -5.291 1.00 41.12 90 GLU A C 1
ATOM 666 O O . GLU A 1 90 ? 20.687 7.168 -4.825 1.00 41.12 90 GLU A O 1
ATOM 671 N N . CYS A 1 91 ? 18.474 7.415 -4.760 1.00 49.88 91 CYS A N 1
ATOM 672 C CA . CYS A 1 91 ? 18.359 6.567 -3.562 1.00 49.88 91 CYS A CA 1
ATOM 673 C C . CYS A 1 91 ? 17.909 5.100 -3.794 1.00 49.88 91 CYS A C 1
ATOM 675 O O . CYS A 1 91 ? 16.842 4.711 -3.323 1.00 49.88 91 CYS A O 1
ATOM 677 N N . PRO A 1 92 ? 18.716 4.225 -4.438 1.00 52.34 92 PRO A N 1
ATOM 678 C CA . PRO A 1 92 ? 18.540 2.772 -4.301 1.00 52.34 92 PRO A CA 1
ATOM 679 C C . PRO A 1 92 ? 19.395 2.139 -3.192 1.00 52.34 92 PRO A C 1
ATOM 681 O O . PRO A 1 92 ? 18.994 1.136 -2.608 1.00 52.34 92 PRO A O 1
ATOM 684 N N . ARG A 1 93 ? 20.593 2.674 -2.908 1.00 50.25 93 ARG A N 1
ATOM 685 C CA . ARG A 1 93 ? 21.574 1.969 -2.054 1.00 50.25 93 ARG A CA 1
ATOM 686 C C . ARG A 1 93 ? 21.287 2.103 -0.559 1.00 50.25 93 ARG A C 1
ATOM 688 O O . ARG A 1 93 ? 21.403 1.112 0.157 1.00 50.25 93 ARG A O 1
ATOM 695 N N . ASP A 1 94 ? 20.840 3.275 -0.114 1.00 61.41 94 ASP A N 1
ATOM 696 C CA . ASP A 1 94 ? 20.578 3.511 1.309 1.00 61.41 94 ASP A CA 1
ATOM 697 C C . ASP A 1 94 ? 19.243 2.899 1.754 1.00 61.41 94 ASP A C 1
ATOM 699 O O . ASP A 1 94 ? 19.156 2.351 2.849 1.00 61.41 94 ASP A O 1
ATOM 703 N N . LEU A 1 95 ? 18.213 2.887 0.896 1.00 72.19 95 LEU A N 1
ATOM 704 C CA . LEU A 1 95 ? 16.923 2.276 1.235 1.00 72.19 95 LEU A CA 1
ATOM 705 C C . LEU A 1 95 ? 17.007 0.748 1.344 1.00 72.19 95 LEU A C 1
ATOM 707 O O . LEU A 1 95 ? 16.436 0.168 2.265 1.00 72.19 95 LEU A O 1
ATOM 711 N N . ALA A 1 96 ? 17.750 0.091 0.448 1.00 71.44 96 ALA A N 1
ATOM 712 C CA . ALA A 1 96 ? 17.982 -1.350 0.536 1.00 71.44 96 ALA A CA 1
ATOM 713 C C . ALA A 1 96 ? 18.729 -1.730 1.828 1.00 71.44 96 ALA A C 1
ATOM 715 O O . ALA A 1 96 ? 18.399 -2.740 2.450 1.00 71.44 96 ALA A O 1
ATOM 716 N N . ALA A 1 97 ? 19.687 -0.901 2.263 1.00 73.38 97 ALA A N 1
ATOM 717 C CA . ALA A 1 97 ? 20.372 -1.070 3.543 1.00 73.38 97 ALA A CA 1
ATOM 718 C C . ALA A 1 97 ? 19.413 -0.871 4.733 1.00 73.38 97 ALA A C 1
ATOM 720 O O . ALA A 1 97 ? 19.361 -1.712 5.628 1.00 73.38 97 ALA A O 1
ATOM 721 N N . LEU A 1 98 ? 18.574 0.169 4.700 1.00 74.94 98 LEU A N 1
ATOM 722 C CA . LEU A 1 98 ? 17.575 0.424 5.744 1.00 74.94 98 LEU A CA 1
ATOM 723 C C . LEU A 1 98 ? 16.520 -0.691 5.850 1.00 74.94 98 LEU A C 1
ATOM 725 O O . LEU A 1 98 ? 16.078 -1.029 6.949 1.00 74.94 98 LEU A O 1
ATOM 729 N N . LEU A 1 99 ? 16.104 -1.283 4.726 1.00 76.25 99 LEU A N 1
ATOM 730 C CA . LEU A 1 99 ? 15.208 -2.444 4.721 1.00 76.25 99 LEU A CA 1
ATOM 731 C C . LEU A 1 99 ? 15.917 -3.705 5.241 1.00 76.25 99 LEU A C 1
ATOM 733 O O . LEU A 1 99 ? 15.300 -4.513 5.941 1.00 76.25 99 LEU A O 1
ATOM 737 N N . ALA A 1 100 ? 17.218 -3.855 4.979 1.00 75.69 100 ALA A N 1
ATOM 738 C CA . ALA A 1 100 ? 18.009 -4.958 5.518 1.00 75.69 100 ALA A CA 1
ATOM 739 C C . ALA A 1 100 ? 18.130 -4.906 7.053 1.00 75.69 100 ALA A C 1
ATOM 741 O O . ALA A 1 100 ? 18.067 -5.968 7.691 1.00 75.69 100 ALA A O 1
ATOM 742 N N . ASP A 1 101 ? 18.208 -3.701 7.632 1.00 68.94 101 ASP A N 1
ATOM 743 C CA . ASP A 1 101 ? 18.425 -3.460 9.066 1.00 68.94 101 ASP A CA 1
ATOM 744 C C . ASP A 1 101 ? 17.345 -4.056 9.988 1.00 68.94 101 ASP A C 1
ATOM 746 O O . ASP A 1 101 ? 17.633 -4.291 11.159 1.00 68.94 101 ASP A O 1
ATOM 750 N N . GLY A 1 102 ? 16.139 -4.375 9.490 1.00 76.50 102 GLY A N 1
ATOM 751 C CA . GLY A 1 102 ? 15.109 -5.152 10.208 1.00 76.50 102 GLY A CA 1
ATOM 752 C C . GLY A 1 102 ? 13.939 -4.334 10.785 1.00 76.50 102 GLY A C 1
ATOM 753 O O . GLY A 1 102 ? 12.800 -4.583 10.394 1.00 76.50 102 GLY A O 1
ATOM 754 N N . PRO A 1 103 ? 14.150 -3.321 11.652 1.00 82.25 103 PRO A N 1
ATOM 755 C CA . PRO A 1 103 ? 13.062 -2.534 12.233 1.00 82.25 103 PRO A CA 1
ATOM 756 C C . PRO A 1 103 ? 12.197 -1.798 11.208 1.00 82.25 103 PRO A C 1
ATOM 758 O O . PRO A 1 103 ? 10.981 -1.721 11.385 1.00 82.25 103 PRO A O 1
ATOM 761 N N . LEU A 1 104 ? 12.804 -1.265 10.138 1.00 83.31 104 LEU A N 1
ATOM 762 C CA . LEU A 1 104 ? 12.056 -0.598 9.071 1.00 83.31 104 LEU A CA 1
ATOM 763 C C . LEU A 1 104 ? 11.182 -1.609 8.323 1.00 83.31 104 LEU A C 1
ATOM 765 O O . LEU A 1 104 ? 9.992 -1.368 8.139 1.00 83.31 104 LEU A O 1
ATOM 769 N N . TRP A 1 105 ? 11.754 -2.759 7.962 1.00 85.12 105 TRP A N 1
ATOM 770 C CA . TRP A 1 105 ? 11.038 -3.866 7.328 1.00 85.12 105 TRP A CA 1
ATOM 771 C C . TRP A 1 105 ? 9.820 -4.307 8.146 1.00 85.12 105 TRP A C 1
ATOM 773 O O . TRP A 1 105 ? 8.699 -4.364 7.631 1.00 85.12 105 TRP A O 1
ATOM 783 N N . ASP A 1 106 ? 10.016 -4.535 9.444 1.00 86.81 106 ASP A N 1
ATOM 784 C CA . ASP A 1 106 ? 8.946 -4.932 10.356 1.00 86.81 106 ASP A CA 1
ATOM 785 C C . ASP A 1 106 ? 7.876 -3.842 10.480 1.00 86.81 106 ASP A C 1
ATOM 787 O O . ASP A 1 106 ? 6.680 -4.142 10.490 1.00 86.81 106 ASP A O 1
ATOM 791 N N . ALA A 1 107 ? 8.271 -2.569 10.542 1.00 87.94 107 ALA A N 1
ATOM 792 C CA . ALA A 1 107 ? 7.331 -1.455 10.599 1.00 87.94 107 ALA A CA 1
ATOM 793 C C . ALA A 1 107 ? 6.480 -1.353 9.322 1.00 87.94 107 ALA A C 1
ATOM 795 O O . ALA A 1 107 ? 5.258 -1.207 9.418 1.00 87.94 107 ALA A O 1
ATOM 796 N N . VAL A 1 108 ? 7.096 -1.494 8.143 1.00 90.12 108 VAL A N 1
ATOM 797 C CA . VAL A 1 108 ? 6.406 -1.500 6.842 1.00 90.12 108 VAL A CA 1
ATOM 798 C C . VAL A 1 108 ? 5.438 -2.683 6.762 1.00 90.12 108 VAL A C 1
ATOM 800 O O . VAL A 1 108 ? 4.251 -2.494 6.486 1.00 90.12 108 VAL A O 1
ATOM 803 N N . GLY A 1 109 ? 5.900 -3.888 7.110 1.00 90.94 109 GLY A N 1
ATOM 804 C CA . GLY A 1 109 ? 5.084 -5.104 7.147 1.00 90.94 109 GLY A CA 1
ATOM 805 C C . GLY A 1 109 ? 3.898 -5.018 8.112 1.00 90.94 109 GLY A C 1
ATOM 806 O O . GLY A 1 109 ? 2.799 -5.474 7.796 1.00 90.94 109 GLY A O 1
ATOM 807 N N . ARG A 1 110 ? 4.082 -4.395 9.281 1.00 91.62 110 ARG A N 1
ATOM 808 C CA . ARG A 1 110 ? 3.013 -4.214 10.277 1.00 91.62 110 ARG A CA 1
ATOM 809 C C . ARG A 1 110 ? 2.015 -3.121 9.895 1.00 91.62 110 ARG A C 1
ATOM 811 O O . ARG A 1 110 ? 0.871 -3.197 10.344 1.00 91.62 110 ARG A O 1
ATOM 818 N N . LEU A 1 111 ? 2.415 -2.125 9.103 1.00 93.81 111 LEU A N 1
ATOM 819 C CA . LEU A 1 111 ? 1.538 -1.029 8.677 1.00 93.81 111 LEU A CA 1
ATOM 820 C C . LEU A 1 111 ? 0.784 -1.303 7.379 1.00 93.81 111 LEU A C 1
ATOM 822 O O . LEU A 1 111 ? -0.315 -0.776 7.226 1.00 93.81 111 LEU A O 1
ATOM 826 N N . ALA A 1 112 ? 1.294 -2.158 6.491 1.00 95.69 112 ALA A N 1
ATOM 827 C CA . ALA A 1 112 ? 0.638 -2.421 5.212 1.00 95.69 112 ALA A CA 1
ATOM 828 C C . ALA A 1 112 ? -0.814 -2.936 5.353 1.00 95.69 112 ALA A C 1
ATOM 830 O O . ALA A 1 112 ? -1.709 -2.333 4.750 1.00 95.69 112 ALA A O 1
ATOM 831 N N . PRO A 1 113 ? -1.123 -3.947 6.198 1.00 96.31 113 PRO A N 1
ATOM 832 C CA . PRO A 1 113 ? -2.503 -4.411 6.346 1.00 96.31 113 PRO A CA 1
ATOM 833 C C . PRO A 1 113 ? -3.454 -3.355 6.948 1.00 96.31 113 PRO A C 1
ATOM 835 O O . PRO A 1 113 ? -4.545 -3.177 6.401 1.00 96.31 113 PRO A O 1
ATOM 838 N N . PRO A 1 114 ? -3.091 -2.621 8.026 1.00 96.25 114 PRO A N 1
ATOM 839 C CA . PRO A 1 114 ? -3.915 -1.525 8.536 1.00 96.25 114 PRO A CA 1
ATOM 840 C C . PRO A 1 114 ? -4.148 -0.393 7.534 1.00 96.25 114 PRO A C 1
ATOM 842 O O . PRO A 1 114 ? -5.255 0.139 7.496 1.00 96.25 114 PRO A O 1
ATOM 845 N N . THR A 1 115 ? -3.151 -0.038 6.718 1.00 97.12 115 THR A N 1
ATOM 846 C CA . THR A 1 115 ? -3.299 0.989 5.674 1.00 97.12 115 THR A CA 1
ATOM 847 C C . THR A 1 115 ? -4.321 0.565 4.623 1.00 97.12 115 THR A C 1
ATOM 849 O O . THR A 1 115 ? -5.233 1.333 4.319 1.00 97.12 115 THR A O 1
ATOM 852 N N . ALA A 1 116 ? -4.242 -0.677 4.135 1.00 97.00 116 ALA A N 1
ATOM 853 C CA . ALA A 1 116 ? -5.242 -1.220 3.217 1.00 97.00 116 ALA A CA 1
ATOM 854 C C . ALA A 1 116 ? -6.645 -1.235 3.851 1.00 97.00 116 ALA A C 1
ATOM 856 O O . ALA A 1 116 ? -7.598 -0.726 3.268 1.00 97.00 116 ALA A O 1
ATOM 857 N N . ALA A 1 117 ? -6.772 -1.739 5.085 1.00 96.62 117 ALA A N 1
ATOM 858 C CA . ALA A 1 117 ? -8.054 -1.794 5.792 1.00 96.62 117 ALA A CA 1
ATOM 859 C C . ALA A 1 117 ? -8.672 -0.403 6.032 1.00 96.62 117 ALA A C 1
ATOM 861 O O . ALA A 1 117 ? -9.894 -0.273 6.077 1.00 96.62 117 ALA A O 1
ATOM 862 N N . TYR A 1 118 ? -7.840 0.627 6.195 1.00 96.62 118 TYR A N 1
ATOM 863 C CA . TYR A 1 118 ? -8.284 2.012 6.318 1.00 96.62 118 TYR A CA 1
ATOM 864 C C . TYR A 1 118 ? -8.850 2.540 4.994 1.00 96.62 118 TYR A C 1
ATOM 866 O O . TYR A 1 118 ? -9.966 3.050 4.972 1.00 96.62 118 TYR A O 1
ATOM 874 N N . LEU A 1 119 ? -8.133 2.379 3.884 1.00 96.12 119 LEU A N 1
ATOM 875 C CA . LEU A 1 119 ? -8.590 2.868 2.576 1.00 96.12 119 LEU A CA 1
ATOM 876 C C . LEU A 1 119 ? -9.834 2.111 2.070 1.00 96.12 119 LEU A C 1
ATOM 878 O O . LEU A 1 119 ? -10.770 2.715 1.541 1.00 96.12 119 LEU A O 1
ATOM 882 N N . GLU A 1 120 ? -9.907 0.801 2.317 1.00 94.50 120 GLU A N 1
ATOM 883 C CA . GLU A 1 120 ? -11.117 0.001 2.081 1.00 94.50 120 GLU A CA 1
ATOM 884 C C . GLU A 1 120 ? -12.300 0.510 2.923 1.00 94.50 120 GLU A C 1
ATOM 886 O O . GLU A 1 120 ? -13.423 0.634 2.430 1.00 94.50 120 GLU A O 1
ATOM 891 N N . GLY A 1 121 ? -12.038 0.847 4.190 1.00 92.94 121 GLY A N 1
ATOM 892 C CA . GLY A 1 121 ? -13.014 1.441 5.098 1.00 92.94 121 GLY A CA 1
ATOM 893 C C . GLY A 1 121 ? -13.570 2.768 4.583 1.00 92.94 121 GLY A C 1
ATOM 894 O O . GLY A 1 121 ? -14.787 2.946 4.577 1.00 92.94 121 GLY A O 1
ATOM 895 N N . LEU A 1 122 ? -12.710 3.660 4.080 1.00 91.69 122 LEU A N 1
ATOM 896 C CA . LEU A 1 122 ? -13.127 4.935 3.483 1.00 91.69 122 LEU A CA 1
ATOM 897 C C . LEU A 1 122 ? -14.049 4.727 2.287 1.00 91.69 122 LEU A C 1
ATOM 899 O O . LEU A 1 122 ? -15.082 5.385 2.191 1.00 91.69 122 LEU A O 1
ATOM 903 N N . THR A 1 123 ? -13.718 3.756 1.434 1.00 89.75 123 THR A N 1
ATOM 904 C CA . THR A 1 123 ? -14.551 3.396 0.281 1.00 89.75 123 THR A CA 1
ATOM 905 C C . THR A 1 123 ? -15.943 2.958 0.736 1.00 89.75 123 THR A C 1
ATOM 907 O O . THR A 1 123 ? -16.942 3.419 0.191 1.00 89.75 123 THR A O 1
ATOM 910 N N . SER A 1 124 ? -16.034 2.126 1.782 1.00 88.88 124 SER A N 1
ATOM 911 C CA . SER A 1 124 ? -17.334 1.698 2.323 1.00 88.88 124 SER A CA 1
ATOM 912 C C . SER A 1 124 ? -18.134 2.819 2.993 1.00 88.88 124 SER A C 1
ATOM 914 O O . SER A 1 124 ? -19.359 2.760 3.015 1.00 88.88 124 SER A O 1
ATOM 916 N N . LEU A 1 125 ? -17.448 3.833 3.522 1.00 89.00 125 LEU A N 1
ATOM 917 C CA . LEU A 1 125 ? -18.054 4.991 4.177 1.00 89.00 125 LEU A CA 1
ATOM 918 C C . LEU A 1 125 ? -18.364 6.132 3.197 1.00 89.00 125 LEU A C 1
ATOM 920 O O . LEU A 1 125 ? -18.942 7.130 3.618 1.00 89.00 125 LEU A O 1
ATOM 924 N N . ALA A 1 126 ? -17.971 5.995 1.923 1.00 86.88 126 ALA A N 1
ATOM 925 C CA . ALA A 1 126 ? -17.984 7.069 0.930 1.00 86.88 126 ALA A CA 1
ATOM 926 C C . ALA A 1 126 ? -17.336 8.364 1.464 1.00 86.88 126 ALA A C 1
ATOM 928 O O . ALA A 1 126 ? -17.851 9.463 1.265 1.00 86.88 126 ALA A O 1
ATOM 929 N N . ALA A 1 127 ? -16.226 8.209 2.192 1.00 87.88 127 ALA A N 1
ATOM 930 C CA . ALA A 1 127 ? -15.504 9.292 2.845 1.00 87.88 127 ALA A CA 1
ATOM 931 C C . ALA A 1 127 ? -14.157 9.552 2.164 1.00 87.88 127 ALA A C 1
ATOM 933 O O . ALA A 1 127 ? -13.504 8.627 1.677 1.00 87.88 127 ALA A O 1
ATOM 934 N N . ASP A 1 128 ? -13.717 10.807 2.195 1.00 88.31 128 ASP A N 1
ATOM 935 C CA . ASP A 1 128 ? -12.435 11.214 1.630 1.00 88.31 128 ASP A CA 1
ATOM 936 C C . ASP A 1 128 ? -11.270 11.016 2.605 1.00 88.31 128 ASP A C 1
ATOM 938 O O . ASP A 1 128 ? -11.411 11.024 3.834 1.00 88.31 128 ASP A O 1
ATOM 942 N N . VAL A 1 129 ? -10.075 10.877 2.035 1.00 89.56 129 VAL A N 1
ATOM 943 C CA . VAL A 1 129 ? -8.826 10.888 2.797 1.00 89.56 129 VAL A CA 1
ATOM 944 C C . VAL A 1 129 ? -8.573 12.310 3.326 1.00 89.56 129 VAL A C 1
ATOM 946 O O . VAL A 1 129 ? -8.616 13.259 2.543 1.00 89.56 129 VAL A O 1
ATOM 949 N N . PRO A 1 130 ? -8.253 12.495 4.621 1.00 89.12 130 PRO A N 1
ATOM 950 C CA . PRO A 1 130 ? -7.856 13.797 5.148 1.00 89.12 130 PRO A CA 1
ATOM 951 C C . PRO A 1 130 ? -6.615 14.342 4.428 1.00 89.12 130 PRO A C 1
ATOM 953 O O . PRO A 1 130 ? -5.631 13.616 4.278 1.00 89.12 130 PRO A O 1
ATOM 956 N N . MET A 1 131 ? -6.637 15.627 4.057 1.00 87.06 131 MET A N 1
ATOM 957 C CA . MET A 1 131 ? -5.561 16.282 3.294 1.00 87.06 131 MET A CA 1
ATOM 958 C C . MET A 1 131 ? -4.171 16.068 3.907 1.00 87.06 131 MET A C 1
ATOM 960 O O . MET A 1 131 ? -3.238 15.692 3.203 1.00 87.06 131 MET A O 1
ATOM 964 N N . ASP A 1 132 ? -4.056 16.196 5.232 1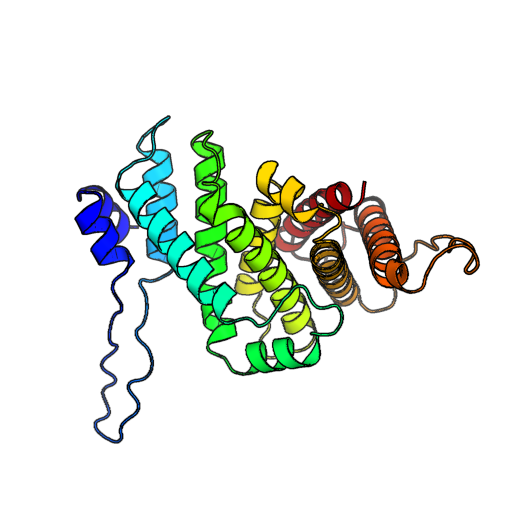.00 86.12 132 ASP A N 1
ATOM 965 C CA . ASP A 1 132 ? -2.792 16.066 5.973 1.00 86.12 132 ASP A CA 1
ATOM 966 C C . ASP A 1 132 ? -2.172 14.656 5.931 1.00 86.12 132 ASP A C 1
ATOM 968 O O . ASP A 1 132 ? -1.063 14.453 6.426 1.00 86.12 132 ASP A O 1
ATOM 972 N N . GLY A 1 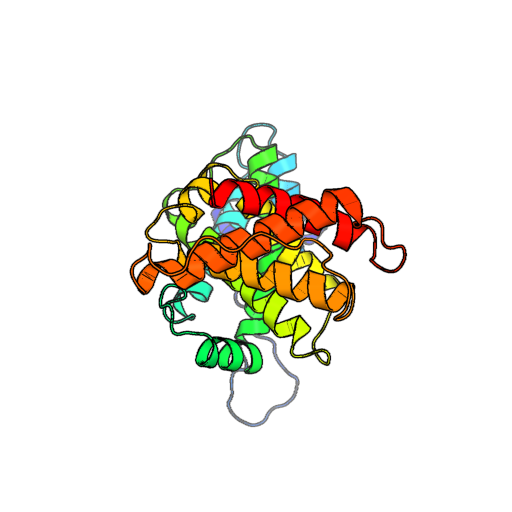133 ? -2.909 13.655 5.440 1.00 88.62 133 GLY A N 1
ATOM 973 C CA . GLY A 1 133 ? -2.454 12.269 5.331 1.00 88.62 133 GLY A CA 1
ATOM 974 C C . GLY A 1 133 ? -2.181 11.809 3.901 1.00 88.62 133 GLY A C 1
ATOM 975 O O . GLY A 1 133 ? -1.658 10.708 3.737 1.00 88.62 133 GLY A O 1
ATOM 976 N N . LEU A 1 134 ? -2.531 12.604 2.880 1.00 93.00 134 LEU A N 1
ATOM 977 C CA . LEU A 1 134 ? -2.433 12.191 1.475 1.00 93.00 134 LEU A CA 1
ATOM 978 C C . LEU A 1 134 ? -0.993 11.837 1.091 1.00 93.00 134 LEU A C 1
ATOM 980 O O . LEU A 1 134 ? -0.728 10.733 0.621 1.00 93.00 134 LEU A O 1
ATOM 984 N N . GLU A 1 135 ? -0.055 12.750 1.339 1.00 92.19 135 GLU A N 1
ATOM 985 C CA . GLU A 1 135 ? 1.343 12.553 0.956 1.00 92.19 135 GLU A CA 1
ATOM 986 C C . GLU A 1 135 ? 1.999 11.401 1.734 1.00 92.19 135 GLU A C 1
ATOM 988 O O . GLU A 1 135 ? 2.705 10.581 1.149 1.00 92.19 135 GLU A O 1
ATOM 993 N N . ASP A 1 136 ? 1.707 11.278 3.035 1.00 92.69 136 ASP A N 1
ATOM 994 C CA . ASP A 1 136 ? 2.195 10.176 3.876 1.00 92.69 136 ASP A CA 1
ATOM 995 C C . ASP A 1 136 ? 1.740 8.805 3.330 1.00 92.69 136 ASP A C 1
ATOM 997 O O . ASP A 1 136 ? 2.514 7.845 3.322 1.00 92.69 136 ASP A O 1
ATOM 1001 N N . LEU A 1 137 ? 0.498 8.704 2.838 1.00 95.62 137 LEU A N 1
ATOM 1002 C CA . LEU A 1 137 ? -0.049 7.482 2.235 1.00 95.62 137 LEU A CA 1
ATOM 1003 C C . LEU A 1 137 ? 0.606 7.157 0.890 1.00 95.62 137 LEU A C 1
ATOM 1005 O O . LEU A 1 137 ? 0.953 6.000 0.649 1.00 95.62 137 LEU A O 1
ATOM 1009 N N . VAL A 1 138 ? 0.803 8.161 0.032 1.00 94.31 138 VAL A N 1
ATOM 1010 C CA . VAL A 1 138 ? 1.464 7.980 -1.268 1.00 94.31 138 VAL A CA 1
ATOM 1011 C C . VAL A 1 138 ? 2.921 7.557 -1.076 1.00 94.31 138 VAL A C 1
ATOM 1013 O O . VAL A 1 138 ? 3.352 6.560 -1.654 1.00 94.31 138 VAL A O 1
ATOM 1016 N N . ARG A 1 139 ? 3.670 8.235 -0.199 1.00 92.50 139 ARG A N 1
ATOM 1017 C CA . ARG A 1 139 ? 5.057 7.866 0.131 1.00 92.50 139 ARG A CA 1
ATOM 1018 C C . ARG A 1 139 ? 5.148 6.460 0.725 1.00 92.50 139 ARG A C 1
ATOM 1020 O O . ARG A 1 139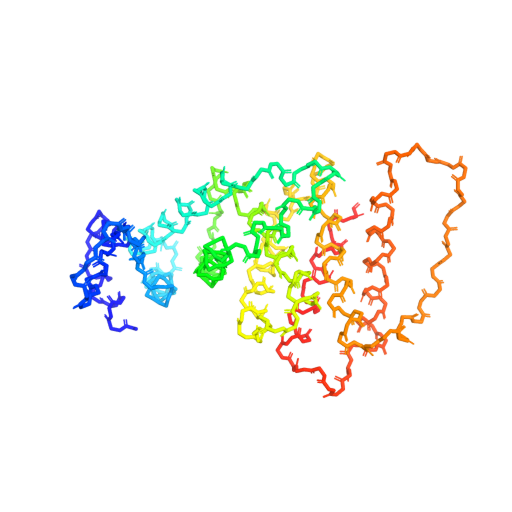 ? 6.078 5.719 0.414 1.00 92.50 139 ARG A O 1
ATOM 1027 N N . PHE A 1 140 ? 4.175 6.056 1.542 1.00 94.12 140 PHE A N 1
ATOM 1028 C CA . PHE A 1 140 ? 4.113 4.687 2.046 1.00 94.12 140 PHE A CA 1
ATOM 1029 C C . PHE A 1 140 ? 3.833 3.658 0.943 1.00 94.12 140 PHE A C 1
ATOM 1031 O O . PHE A 1 140 ? 4.405 2.573 0.976 1.00 94.12 140 PHE A O 1
ATOM 1038 N N . ALA A 1 141 ? 3.015 3.985 -0.060 1.00 94.56 141 ALA A N 1
ATOM 1039 C CA . ALA A 1 141 ? 2.798 3.109 -1.211 1.00 94.56 141 ALA A CA 1
ATOM 1040 C C . ALA A 1 141 ? 4.083 2.893 -2.023 1.00 94.56 141 ALA A C 1
ATOM 1042 O O . ALA A 1 141 ? 4.385 1.760 -2.399 1.00 94.56 141 ALA A O 1
ATOM 1043 N N . VAL A 1 142 ? 4.878 3.951 -2.219 1.00 92.56 142 VAL A N 1
ATOM 1044 C CA . VAL A 1 142 ? 6.217 3.854 -2.826 1.00 92.56 142 VAL A CA 1
ATOM 1045 C C . VAL A 1 142 ? 7.122 2.959 -1.981 1.00 92.56 142 VAL A C 1
ATOM 1047 O O . VAL A 1 142 ? 7.787 2.074 -2.508 1.00 92.56 142 VAL A O 1
ATOM 1050 N N . LEU A 1 143 ? 7.090 3.105 -0.654 1.00 91.50 143 LEU A N 1
ATOM 1051 C CA . LEU A 1 143 ? 7.842 2.234 0.250 1.00 91.50 143 LEU A CA 1
ATOM 1052 C C . LEU A 1 143 ? 7.386 0.765 0.173 1.00 91.50 143 LEU A C 1
ATOM 1054 O O . LEU A 1 143 ? 8.220 -0.133 0.254 1.00 91.50 143 LEU A O 1
ATOM 1058 N N . CYS A 1 144 ? 6.091 0.498 -0.026 1.00 93.38 144 CYS A N 1
ATOM 1059 C CA . CYS A 1 144 ? 5.588 -0.847 -0.314 1.00 93.38 144 CYS A CA 1
ATOM 1060 C C . CYS A 1 144 ? 6.107 -1.381 -1.657 1.00 93.38 144 CYS A C 1
ATOM 1062 O O . CYS A 1 144 ? 6.465 -2.553 -1.728 1.00 93.38 144 CYS A O 1
ATOM 1064 N N . ALA A 1 145 ? 6.186 -0.552 -2.701 1.00 92.31 145 ALA A N 1
ATOM 1065 C CA . ALA A 1 145 ? 6.772 -0.941 -3.984 1.00 92.31 145 ALA A CA 1
ATOM 1066 C C . ALA A 1 145 ? 8.266 -1.284 -3.844 1.00 92.31 145 ALA A C 1
ATOM 1068 O O . ALA A 1 145 ? 8.711 -2.345 -4.281 1.00 92.31 145 ALA A O 1
ATOM 1069 N N . GLU A 1 146 ? 9.032 -0.456 -3.140 1.00 88.75 146 GLU A N 1
ATOM 1070 C CA . GLU A 1 146 ? 10.444 -0.728 -2.854 1.00 88.75 146 GLU A CA 1
ATOM 1071 C C . GLU A 1 146 ? 10.632 -1.987 -1.993 1.00 88.75 146 GLU A C 1
ATOM 1073 O O . GLU A 1 146 ? 11.517 -2.798 -2.265 1.00 88.75 146 GLU A O 1
ATOM 1078 N N . ALA A 1 147 ? 9.755 -2.218 -1.011 1.00 89.75 147 ALA A N 1
ATOM 1079 C CA . ALA A 1 147 ? 9.735 -3.449 -0.225 1.00 89.75 147 ALA A CA 1
ATOM 1080 C C . ALA A 1 147 ? 9.469 -4.690 -1.096 1.00 89.75 147 ALA A C 1
ATOM 1082 O O . ALA A 1 147 ? 10.127 -5.715 -0.916 1.00 89.75 147 ALA A O 1
ATOM 1083 N N . ILE A 1 148 ? 8.556 -4.597 -2.072 1.00 90.00 148 ILE A N 1
ATOM 1084 C CA . ILE A 1 148 ? 8.312 -5.658 -3.060 1.00 90.00 148 ILE A CA 1
ATOM 1085 C C . ILE A 1 148 ? 9.592 -5.940 -3.853 1.00 90.00 148 ILE A C 1
ATOM 1087 O O . ILE A 1 148 ? 10.031 -7.091 -3.896 1.00 90.00 148 ILE A O 1
ATOM 1091 N N . ARG A 1 149 ? 10.233 -4.902 -4.407 1.00 87.38 149 ARG A N 1
ATOM 1092 C CA . ARG A 1 149 ? 11.490 -5.045 -5.162 1.00 87.38 149 ARG A CA 1
ATOM 1093 C C . ARG A 1 149 ? 12.594 -5.687 -4.317 1.00 87.38 149 ARG A C 1
ATOM 1095 O O . ARG A 1 149 ? 13.309 -6.573 -4.777 1.00 87.38 149 ARG A O 1
ATOM 1102 N N . TRP A 1 150 ? 12.697 -5.300 -3.053 1.00 84.81 150 TRP A N 1
ATOM 1103 C CA . TRP A 1 150 ? 13.692 -5.867 -2.154 1.00 84.81 150 TRP A CA 1
ATOM 1104 C C . TRP A 1 150 ? 13.430 -7.347 -1.829 1.00 84.81 150 TRP A C 1
ATOM 1106 O O . TRP A 1 150 ? 14.369 -8.142 -1.807 1.00 84.81 150 TRP A O 1
ATOM 1116 N N . THR A 1 151 ? 12.168 -7.764 -1.651 1.00 81.50 151 THR A N 1
ATOM 1117 C CA . THR A 1 151 ? 11.846 -9.192 -1.424 1.00 81.50 151 THR A CA 1
ATOM 1118 C C . THR A 1 151 ? 12.196 -10.086 -2.597 1.00 81.50 151 THR A C 1
ATOM 1120 O O . THR A 1 151 ? 12.559 -11.242 -2.392 1.00 81.50 151 THR A O 1
ATOM 1123 N N . THR A 1 152 ? 12.094 -9.563 -3.817 1.00 76.75 152 THR A N 1
ATOM 1124 C CA . THR A 1 152 ? 12.490 -10.292 -5.022 1.00 76.75 152 THR A CA 1
ATOM 1125 C C . THR A 1 152 ? 14.005 -10.441 -5.143 1.00 76.75 152 THR A C 1
ATOM 1127 O O . THR A 1 152 ? 14.459 -11.444 -5.684 1.00 76.75 152 THR A O 1
ATOM 1130 N N . ASP A 1 153 ? 14.779 -9.504 -4.587 1.00 77.75 153 ASP A N 1
ATOM 1131 C CA . ASP A 1 153 ? 16.247 -9.568 -4.564 1.00 77.75 153 ASP A CA 1
ATOM 1132 C C . ASP A 1 153 ? 16.789 -10.392 -3.380 1.00 77.75 153 ASP A C 1
ATOM 1134 O O . ASP A 1 153 ? 17.897 -10.923 -3.444 1.00 77.75 153 ASP A O 1
ATOM 1138 N N . SER A 1 154 ? 16.006 -10.524 -2.302 1.00 75.31 154 SER A N 1
ATOM 1139 C CA . SER A 1 154 ? 16.373 -11.218 -1.058 1.00 75.31 154 SER A CA 1
ATOM 1140 C C . SER A 1 154 ? 15.410 -12.379 -0.745 1.00 75.31 154 SER A C 1
ATOM 1142 O O . SER A 1 154 ? 14.600 -12.277 0.184 1.00 75.31 154 SER A O 1
ATOM 1144 N N . PRO A 1 155 ? 15.487 -13.511 -1.475 1.00 69.31 155 PRO A N 1
ATOM 1145 C CA . PRO A 1 155 ? 14.505 -14.598 -1.391 1.00 69.31 155 PRO A CA 1
ATOM 1146 C C . PRO A 1 155 ? 14.413 -15.248 -0.002 1.00 69.31 155 PRO A C 1
ATOM 1148 O O . PRO A 1 155 ? 13.373 -15.792 0.357 1.00 69.31 155 PRO A O 1
ATOM 1151 N N . GLU A 1 156 ? 15.462 -15.150 0.817 1.00 71.38 156 GLU A N 1
ATOM 1152 C CA . GLU A 1 156 ? 15.491 -15.682 2.188 1.00 71.38 156 GLU A CA 1
ATOM 1153 C C . GLU A 1 156 ? 14.484 -15.004 3.132 1.00 71.38 156 GLU A C 1
ATOM 1155 O O . GLU A 1 156 ? 14.084 -15.588 4.139 1.00 71.38 156 GLU A O 1
ATOM 1160 N N . ARG A 1 157 ? 14.058 -13.776 2.813 1.00 67.88 157 ARG A N 1
ATOM 1161 C CA . ARG A 1 157 ? 13.065 -13.007 3.582 1.00 67.88 157 ARG A CA 1
ATOM 1162 C C . ARG A 1 157 ? 11.722 -12.894 2.860 1.00 67.88 157 ARG A C 1
ATOM 1164 O O . ARG A 1 157 ? 10.854 -12.131 3.283 1.00 67.88 157 ARG A O 1
ATOM 1171 N N . PHE A 1 158 ? 11.533 -13.656 1.785 1.00 71.44 158 PHE A N 1
ATOM 1172 C CA . PHE A 1 158 ? 10.294 -13.657 1.025 1.00 71.44 158 PHE A CA 1
ATOM 1173 C C . PHE A 1 158 ? 9.157 -14.302 1.825 1.00 71.44 158 PHE A C 1
ATOM 1175 O O . PHE A 1 158 ? 9.232 -15.456 2.247 1.00 71.44 158 PHE A O 1
ATOM 1182 N N . SER A 1 159 ? 8.059 -13.568 1.984 1.00 82.94 159 SER A N 1
ATOM 1183 C CA . SER A 1 159 ? 6.824 -14.079 2.569 1.00 82.94 159 SER A CA 1
ATOM 1184 C C . SER A 1 159 ? 5.647 -13.721 1.677 1.00 82.94 159 SER A C 1
ATOM 1186 O O . SER A 1 159 ? 5.366 -12.543 1.453 1.00 82.94 159 SER A O 1
ATOM 1188 N N . CYS A 1 160 ? 4.909 -14.735 1.214 1.00 82.81 160 CYS A N 1
ATOM 1189 C CA . CYS A 1 160 ? 3.708 -14.536 0.4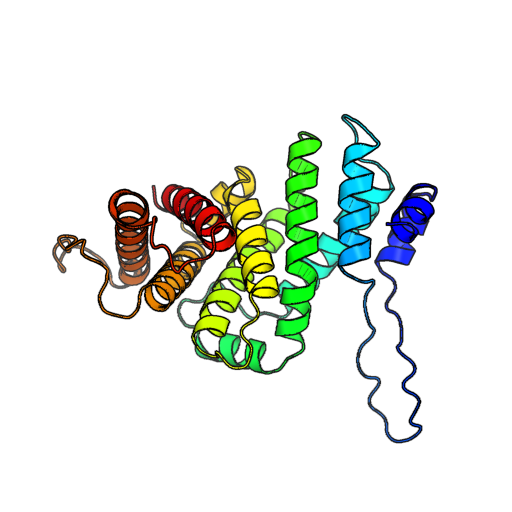02 1.00 82.81 160 CYS A CA 1
ATOM 1190 C C . CYS A 1 160 ? 2.674 -13.641 1.098 1.00 82.81 160 CYS A C 1
ATOM 1192 O O . CYS A 1 160 ? 2.022 -12.842 0.434 1.00 82.81 160 CYS A O 1
ATOM 1194 N N . SER A 1 161 ? 2.538 -13.745 2.425 1.00 86.56 161 SER A N 1
ATOM 1195 C CA . SER A 1 161 ? 1.581 -12.934 3.183 1.00 86.56 161 SER A CA 1
ATOM 1196 C C . SER A 1 161 ? 2.015 -11.472 3.296 1.00 86.56 161 SER A C 1
ATOM 1198 O O . SER A 1 161 ? 1.169 -10.581 3.286 1.00 86.56 161 SER A O 1
ATOM 1200 N N . GLN A 1 162 ? 3.324 -11.207 3.364 1.00 88.50 162 GLN A N 1
ATOM 1201 C CA . GLN A 1 162 ? 3.856 -9.842 3.337 1.00 88.50 162 GLN A CA 1
ATOM 1202 C C . GLN A 1 162 ? 3.756 -9.241 1.935 1.00 88.50 162 GLN A C 1
ATOM 1204 O O . GLN A 1 162 ? 3.284 -8.116 1.799 1.00 88.50 162 GLN A O 1
ATOM 1209 N N . LEU A 1 163 ? 4.108 -10.007 0.898 1.00 90.44 163 LEU A N 1
ATOM 1210 C CA . LEU A 1 163 ? 3.932 -9.594 -0.494 1.00 90.44 163 LEU A CA 1
ATOM 1211 C C . LEU A 1 163 ? 2.468 -9.240 -0.788 1.00 90.44 163 LEU A C 1
ATOM 1213 O O . LEU A 1 163 ? 2.192 -8.186 -1.356 1.00 90.44 163 LEU A O 1
ATOM 1217 N N . GLU A 1 164 ? 1.524 -10.086 -0.365 1.00 91.31 164 GLU A N 1
ATOM 1218 C CA . GLU A 1 164 ? 0.092 -9.805 -0.492 1.00 91.31 164 GLU A CA 1
ATOM 1219 C C . GLU A 1 164 ? -0.292 -8.513 0.237 1.00 91.31 164 GLU A C 1
ATOM 1221 O O . GLU A 1 164 ? -1.012 -7.688 -0.322 1.00 91.31 164 GLU A O 1
ATOM 1226 N N . ALA A 1 165 ? 0.209 -8.301 1.457 1.00 93.12 165 ALA A N 1
ATOM 1227 C CA . ALA A 1 165 ? -0.066 -7.085 2.215 1.00 93.12 165 ALA A CA 1
ATOM 1228 C C . ALA A 1 165 ? 0.455 -5.821 1.508 1.00 93.12 165 ALA A C 1
ATOM 1230 O O . ALA A 1 165 ? -0.263 -4.820 1.470 1.00 93.12 165 ALA A O 1
ATOM 1231 N N . PHE A 1 166 ? 1.656 -5.860 0.922 1.00 94.75 166 PHE A N 1
ATOM 1232 C CA . PHE A 1 166 ? 2.223 -4.731 0.175 1.00 94.75 166 PHE A CA 1
ATOM 1233 C C . PHE A 1 166 ? 1.472 -4.464 -1.123 1.00 94.75 166 PHE A C 1
ATOM 1235 O O . PHE A 1 166 ? 1.095 -3.322 -1.377 1.00 94.75 166 PHE A O 1
ATOM 1242 N N . LEU A 1 167 ? 1.191 -5.510 -1.904 1.00 94.44 167 LEU A N 1
ATOM 1243 C CA . LEU A 1 167 ? 0.406 -5.389 -3.132 1.00 94.44 167 LEU A CA 1
ATOM 1244 C C . LEU A 1 167 ? -0.992 -4.837 -2.846 1.00 94.44 167 LEU A C 1
ATOM 1246 O O . LEU A 1 167 ? -1.471 -3.984 -3.583 1.00 94.44 167 LEU A O 1
ATOM 1250 N N . ARG A 1 168 ? -1.631 -5.276 -1.758 1.00 95.56 168 ARG A N 1
ATOM 1251 C CA . ARG A 1 168 ? -2.958 -4.796 -1.362 1.00 95.56 168 ARG A CA 1
ATOM 1252 C C . ARG A 1 168 ? -2.938 -3.347 -0.884 1.00 95.56 168 ARG A C 1
ATOM 1254 O O . ARG A 1 168 ? -3.847 -2.593 -1.216 1.00 95.56 168 ARG A O 1
ATOM 1261 N N . ALA A 1 169 ? -1.927 -2.945 -0.113 1.00 96.19 169 ALA A N 1
ATOM 1262 C CA . ALA A 1 169 ? -1.768 -1.549 0.293 1.00 96.19 169 ALA A CA 1
ATOM 1263 C C . ALA A 1 169 ? -1.554 -0.639 -0.927 1.00 96.19 169 ALA A C 1
ATOM 1265 O O . ALA A 1 169 ? -2.195 0.407 -1.024 1.00 96.19 169 ALA A O 1
ATOM 1266 N N . LEU A 1 170 ? -0.720 -1.074 -1.875 1.00 95.56 170 LEU A N 1
ATOM 1267 C CA . LEU A 1 170 ? -0.480 -0.374 -3.134 1.00 95.56 170 LEU A CA 1
ATOM 1268 C C . LEU A 1 170 ? -1.754 -0.287 -3.994 1.00 95.56 170 LEU A C 1
ATOM 1270 O O . LEU A 1 170 ? -2.105 0.807 -4.425 1.00 95.56 170 LEU A O 1
ATOM 1274 N N . ASP A 1 171 ? -2.489 -1.393 -4.168 1.00 95.50 171 ASP A N 1
ATOM 1275 C CA . ASP A 1 171 ? -3.790 -1.439 -4.862 1.00 95.50 171 ASP A CA 1
ATOM 1276 C C . ASP A 1 171 ? -4.773 -0.413 -4.284 1.00 95.50 171 ASP A C 1
ATOM 1278 O O . ASP A 1 171 ? -5.365 0.377 -5.017 1.00 95.50 171 ASP A O 1
ATOM 1282 N N . CYS A 1 172 ? -4.901 -0.361 -2.955 1.00 95.50 172 CYS A N 1
ATOM 1283 C CA . CYS A 1 172 ? -5.810 0.571 -2.291 1.00 95.50 172 CYS A CA 1
ATOM 1284 C C . CYS A 1 172 ? -5.440 2.043 -2.528 1.00 95.50 172 CYS A C 1
ATOM 1286 O O . CYS A 1 172 ? -6.332 2.882 -2.649 1.00 95.50 172 CYS A O 1
ATOM 1288 N N . VAL A 1 173 ? -4.144 2.368 -2.584 1.00 95.50 173 VAL A N 1
ATOM 1289 C CA . VAL A 1 173 ? -3.673 3.735 -2.858 1.00 95.50 173 VAL A CA 1
ATOM 1290 C C . VAL A 1 173 ? -3.916 4.105 -4.319 1.00 95.50 173 VAL A C 1
ATOM 1292 O O . VAL A 1 173 ? -4.462 5.171 -4.586 1.00 95.50 173 VAL A O 1
ATOM 1295 N N . LEU A 1 174 ? -3.585 3.212 -5.254 1.00 94.19 174 LEU A N 1
ATOM 1296 C CA . LEU A 1 174 ? -3.788 3.429 -6.691 1.00 94.19 174 LEU A CA 1
ATOM 1297 C C . LEU A 1 174 ? -5.271 3.465 -7.088 1.00 94.19 174 LEU A C 1
ATOM 1299 O O . LEU A 1 174 ? -5.640 4.141 -8.043 1.00 94.19 174 LEU A O 1
ATOM 1303 N N . SER A 1 175 ? -6.129 2.766 -6.347 1.00 93.44 175 SER A N 1
ATOM 1304 C CA . SER A 1 175 ? -7.580 2.764 -6.559 1.00 93.44 175 SER A CA 1
ATOM 1305 C C . SER A 1 175 ? -8.283 3.998 -5.980 1.00 93.44 175 SER A C 1
ATOM 1307 O O . SER A 1 175 ? -9.458 4.223 -6.267 1.00 93.44 175 SER A O 1
ATOM 1309 N N . CYS A 1 176 ? -7.604 4.795 -5.149 1.00 93.81 176 CYS A N 1
ATOM 1310 C CA . CYS A 1 176 ? -8.164 6.001 -4.549 1.00 93.81 176 CYS A CA 1
ATOM 1311 C C . CYS A 1 176 ? -7.864 7.223 -5.439 1.00 93.81 176 CYS A C 1
ATOM 1313 O O . CYS A 1 176 ? -6.696 7.592 -5.565 1.00 93.81 176 CYS A O 1
ATOM 1315 N N . PRO A 1 177 ? -8.876 7.901 -6.020 1.00 91.88 177 PRO A N 1
ATOM 1316 C CA . PRO A 1 177 ? -8.641 8.947 -7.020 1.00 91.88 177 PRO A CA 1
ATOM 1317 C C . PRO A 1 177 ? -7.765 10.108 -6.538 1.00 91.88 177 PRO A C 1
ATOM 1319 O O . PRO A 1 177 ? -6.903 10.573 -7.277 1.00 91.88 177 PRO A O 1
ATOM 1322 N N . SER A 1 178 ? -7.946 10.565 -5.295 1.00 93.62 178 SER A N 1
ATOM 1323 C CA . SER A 1 178 ? -7.160 11.670 -4.732 1.00 93.62 178 SER A CA 1
ATOM 1324 C C . SER A 1 178 ? -5.693 11.293 -4.514 1.00 93.62 178 SER A C 1
ATOM 1326 O O . SER A 1 178 ? -4.806 12.104 -4.774 1.00 93.62 178 SER A O 1
ATOM 1328 N N . LEU A 1 179 ? -5.423 10.055 -4.091 1.00 95.06 179 LEU A N 1
ATOM 1329 C CA . LEU A 1 179 ? -4.063 9.552 -3.894 1.00 95.06 179 LEU A CA 1
ATOM 1330 C C . LEU A 1 179 ? -3.371 9.241 -5.225 1.00 95.06 179 LEU A C 1
ATOM 1332 O O . LEU A 1 179 ? -2.206 9.594 -5.397 1.00 95.06 179 LEU A O 1
ATOM 1336 N N . ALA A 1 180 ? -4.085 8.628 -6.171 1.00 92.88 180 ALA A N 1
ATOM 1337 C CA . ALA A 1 180 ? -3.577 8.366 -7.514 1.00 92.88 180 ALA A CA 1
ATOM 1338 C C . ALA A 1 180 ? -3.258 9.676 -8.250 1.00 92.88 180 ALA A C 1
ATOM 1340 O O . ALA A 1 180 ? -2.171 9.823 -8.804 1.00 92.88 180 ALA A O 1
ATOM 1341 N N . SER A 1 181 ? -4.155 10.667 -8.177 1.00 92.31 181 SER A N 1
ATOM 1342 C CA . SER A 1 181 ? -3.924 11.992 -8.760 1.00 92.31 181 SER A CA 1
ATOM 1343 C C . SER A 1 181 ? -2.724 12.701 -8.138 1.00 92.31 181 SER A C 1
ATOM 1345 O O . SER A 1 181 ? -1.990 13.362 -8.865 1.00 92.31 181 SER A O 1
ATOM 1347 N N . LEU A 1 182 ? -2.522 12.582 -6.820 1.00 93.06 182 LEU A N 1
ATOM 1348 C CA . LEU A 1 182 ? -1.339 13.130 -6.159 1.00 93.06 182 LEU A CA 1
ATOM 1349 C C . LEU A 1 182 ? -0.074 12.422 -6.658 1.00 93.06 182 LEU A C 1
ATOM 1351 O O . LEU A 1 182 ? 0.867 13.079 -7.082 1.00 93.06 182 LEU A O 1
ATOM 1355 N N . MET A 1 183 ? -0.063 11.086 -6.670 1.00 91.50 183 MET A N 1
ATOM 1356 C CA . MET A 1 183 ? 1.088 10.295 -7.119 1.00 91.50 183 MET A CA 1
ATOM 1357 C C . MET A 1 183 ? 1.486 10.589 -8.575 1.00 91.50 183 MET A C 1
ATOM 1359 O O . MET A 1 183 ? 2.674 10.577 -8.884 1.00 91.50 183 MET A O 1
ATOM 1363 N N . GLY A 1 184 ? 0.516 10.869 -9.450 1.00 88.19 184 GLY A N 1
ATOM 1364 C CA . GLY A 1 184 ? 0.738 11.187 -10.865 1.00 88.19 184 GLY A CA 1
ATOM 1365 C C . GLY A 1 184 ? 1.237 12.610 -11.150 1.00 88.19 184 GLY A C 1
ATOM 1366 O O . GLY A 1 184 ? 1.432 12.959 -12.314 1.00 88.19 184 GLY A O 1
ATOM 1367 N N . LEU A 1 185 ? 1.442 13.460 -10.136 1.00 89.69 185 LEU A N 1
ATOM 1368 C CA . LEU A 1 185 ? 1.962 14.809 -10.366 1.00 89.69 185 LEU A CA 1
ATOM 1369 C C . LEU A 1 185 ? 3.396 14.772 -10.936 1.00 89.69 185 LEU A C 1
ATOM 1371 O O . LEU A 1 185 ? 4.206 13.942 -10.518 1.00 89.69 185 LEU A O 1
ATOM 1375 N N . PRO A 1 186 ? 3.781 15.715 -11.822 1.00 85.00 186 PRO A N 1
ATOM 1376 C CA . PRO A 1 186 ? 5.125 15.745 -12.413 1.00 85.00 186 PRO A CA 1
ATOM 1377 C C . PRO A 1 186 ? 6.267 15.831 -11.388 1.00 85.00 186 PRO A C 1
ATOM 1379 O O . PRO A 1 186 ? 7.344 15.280 -11.604 1.00 85.00 186 PRO A O 1
ATOM 1382 N N . GLU A 1 187 ? 6.032 16.498 -10.257 1.00 86.50 187 GLU A N 1
ATOM 1383 C CA . GLU A 1 187 ? 6.971 16.590 -9.128 1.00 86.50 187 GLU A CA 1
ATOM 1384 C C . GLU A 1 187 ? 7.191 15.255 -8.398 1.00 86.50 187 GLU A C 1
ATOM 1386 O O . GLU A 1 187 ? 8.150 15.106 -7.643 1.00 86.50 187 GLU A O 1
ATOM 1391 N N . HIS A 1 188 ? 6.328 14.270 -8.642 1.00 88.50 188 HIS A N 1
ATOM 1392 C CA . HIS A 1 188 ? 6.372 12.927 -8.070 1.00 88.50 188 HIS A CA 1
ATOM 1393 C C . HIS A 1 188 ? 6.711 11.863 -9.124 1.00 88.50 188 HIS A C 1
ATOM 1395 O O . HIS A 1 188 ? 6.546 10.668 -8.887 1.00 88.50 188 HIS A O 1
ATOM 1401 N N . ALA A 1 189 ? 7.262 12.266 -10.275 1.00 84.81 189 ALA A N 1
ATOM 1402 C CA . ALA A 1 189 ? 7.628 11.349 -11.353 1.00 84.81 189 ALA A CA 1
ATOM 1403 C C . ALA A 1 189 ? 8.529 10.185 -10.886 1.00 84.81 189 ALA A C 1
ATOM 1405 O O . ALA A 1 189 ? 8.370 9.058 -11.353 1.00 84.81 189 ALA A O 1
ATOM 1406 N N . SER A 1 190 ? 9.439 10.419 -9.932 1.00 85.00 190 SER A N 1
ATOM 1407 C CA . SER A 1 190 ? 10.297 9.370 -9.360 1.00 85.00 190 SER A CA 1
ATOM 1408 C C . SER A 1 190 ? 9.516 8.300 -8.588 1.00 85.00 190 SER A C 1
ATOM 1410 O O . SER A 1 190 ? 9.912 7.135 -8.598 1.00 85.00 190 SER A O 1
ATOM 1412 N N . TRP A 1 191 ? 8.381 8.654 -7.981 1.00 88.56 191 TRP A N 1
ATOM 1413 C CA . TRP A 1 191 ? 7.505 7.722 -7.268 1.00 88.56 191 TRP A CA 1
ATOM 1414 C C . TRP A 1 191 ? 6.818 6.768 -8.237 1.00 88.56 191 TRP A C 1
ATOM 1416 O O . TRP A 1 191 ? 6.838 5.556 -8.030 1.00 88.56 191 TRP A O 1
ATOM 1426 N N . VAL A 1 192 ? 6.286 7.306 -9.337 1.00 88.31 192 VAL A N 1
ATOM 1427 C CA . VAL A 1 192 ? 5.668 6.500 -10.398 1.00 88.31 192 VAL A CA 1
ATOM 1428 C C . VAL A 1 192 ? 6.696 5.556 -11.026 1.00 88.31 192 VAL A C 1
ATOM 1430 O O . VAL A 1 192 ? 6.411 4.375 -11.217 1.00 88.31 192 VAL A O 1
ATOM 1433 N N . CYS A 1 193 ? 7.918 6.043 -11.272 1.00 87.50 193 CYS A N 1
ATOM 1434 C CA . CYS A 1 193 ? 9.009 5.216 -11.793 1.00 87.50 193 CYS A CA 1
ATOM 1435 C C . CYS A 1 193 ? 9.375 4.067 -10.840 1.00 87.50 193 CYS A C 1
ATOM 1437 O O . CYS A 1 193 ? 9.580 2.942 -11.290 1.00 87.50 193 CYS A O 1
ATOM 1439 N N . SER A 1 194 ? 9.435 4.330 -9.531 1.00 87.94 194 SER A N 1
ATOM 1440 C CA . SER A 1 194 ? 9.701 3.307 -8.511 1.00 87.94 194 SER A CA 1
ATOM 1441 C C . SER A 1 194 ? 8.610 2.228 -8.493 1.00 87.94 194 SER A C 1
ATOM 1443 O O . SER A 1 194 ? 8.919 1.034 -8.533 1.00 87.94 194 SER A O 1
ATOM 1445 N N . VAL A 1 195 ? 7.333 2.630 -8.531 1.00 91.00 195 VAL A N 1
ATOM 1446 C CA . VAL A 1 195 ? 6.198 1.697 -8.599 1.00 91.00 195 VAL A CA 1
ATOM 1447 C C . VAL A 1 195 ? 6.265 0.842 -9.866 1.00 91.00 195 VAL A C 1
ATOM 1449 O O . VAL A 1 195 ? 6.175 -0.383 -9.774 1.00 91.00 195 VAL A O 1
ATOM 1452 N N . ALA A 1 196 ? 6.473 1.458 -11.034 1.00 90.56 196 ALA A N 1
ATOM 1453 C CA . ALA A 1 196 ? 6.598 0.743 -12.304 1.00 90.56 196 ALA A CA 1
ATOM 1454 C C . ALA A 1 196 ? 7.737 -0.289 -12.264 1.00 90.56 196 ALA A C 1
ATOM 1456 O O . ALA A 1 196 ? 7.504 -1.469 -12.532 1.00 90.56 196 ALA A O 1
ATOM 1457 N N . ALA A 1 197 ? 8.929 0.126 -11.827 1.00 88.69 197 ALA A N 1
ATOM 1458 C CA . ALA A 1 197 ? 10.107 -0.733 -11.758 1.00 88.69 197 ALA A CA 1
ATOM 1459 C C . ALA A 1 197 ? 9.927 -1.906 -10.787 1.00 88.69 197 ALA A C 1
ATOM 1461 O O . ALA A 1 197 ? 10.308 -3.034 -11.101 1.00 88.69 197 ALA A O 1
ATOM 1462 N N . ALA A 1 198 ? 9.325 -1.675 -9.618 1.00 90.25 198 ALA A N 1
ATOM 1463 C CA . ALA A 1 198 ? 9.077 -2.727 -8.637 1.00 90.25 198 ALA A CA 1
ATOM 1464 C C . ALA A 1 198 ? 8.126 -3.810 -9.165 1.00 90.25 198 ALA A C 1
ATOM 1466 O O . ALA A 1 198 ? 8.390 -5.005 -9.015 1.00 90.25 198 ALA A O 1
ATOM 1467 N N . ILE A 1 199 ? 7.027 -3.401 -9.804 1.00 91.75 199 ILE A N 1
ATOM 1468 C CA . ILE A 1 199 ? 6.036 -4.334 -10.351 1.00 91.75 199 ILE A CA 1
ATOM 1469 C C . ILE A 1 199 ? 6.586 -5.053 -11.579 1.00 91.75 199 ILE A C 1
ATOM 1471 O O . ILE A 1 199 ? 6.399 -6.265 -11.712 1.00 91.75 199 ILE A O 1
ATOM 1475 N N . TYR A 1 200 ? 7.321 -4.340 -12.432 1.00 88.88 200 TYR A N 1
ATOM 1476 C CA . TYR A 1 200 ? 8.020 -4.927 -13.567 1.00 88.88 200 TYR A CA 1
ATOM 1477 C C . TYR A 1 200 ? 8.998 -6.017 -13.128 1.00 88.88 200 TYR A C 1
ATOM 1479 O O . TYR A 1 200 ? 8.977 -7.134 -13.655 1.00 88.88 200 TYR A O 1
ATOM 1487 N N . HIS A 1 201 ? 9.806 -5.726 -12.107 1.00 87.25 201 HIS A N 1
ATOM 1488 C CA . HIS A 1 201 ? 10.760 -6.678 -11.549 1.00 87.25 201 HIS A CA 1
ATOM 1489 C C . HIS A 1 201 ? 10.064 -7.895 -10.937 1.00 87.25 201 HIS A C 1
ATOM 1491 O O . HIS A 1 201 ? 10.424 -9.028 -11.254 1.00 87.25 201 HIS A O 1
ATOM 1497 N N . LEU A 1 202 ? 9.002 -7.694 -10.148 1.00 88.44 202 LEU A N 1
ATOM 1498 C CA . LEU A 1 202 ? 8.213 -8.791 -9.582 1.00 88.44 202 LEU A CA 1
ATOM 1499 C C . LEU A 1 202 ? 7.652 -9.716 -10.667 1.00 88.44 202 LEU A C 1
ATOM 1501 O O . LEU A 1 202 ? 7.805 -10.936 -10.583 1.00 88.44 202 LEU A O 1
ATOM 1505 N N . VAL A 1 203 ? 7.029 -9.154 -11.702 1.00 86.88 203 VAL A N 1
ATOM 1506 C CA . VAL A 1 203 ? 6.476 -9.941 -12.812 1.00 86.88 203 VAL A CA 1
ATOM 1507 C C . VAL A 1 203 ? 7.588 -10.670 -13.572 1.00 86.88 203 VAL A C 1
ATOM 1509 O O . VAL A 1 203 ? 7.421 -11.841 -13.917 1.00 86.88 203 VAL A O 1
ATOM 1512 N N . SER A 1 204 ? 8.743 -10.033 -13.770 1.00 84.94 204 SER A N 1
ATOM 1513 C CA . SER A 1 204 ? 9.918 -10.652 -14.398 1.00 84.94 204 SER A CA 1
ATOM 1514 C C . SER A 1 204 ? 10.429 -11.866 -13.615 1.00 84.94 204 SER A C 1
ATOM 1516 O O . SER A 1 204 ? 10.724 -12.904 -14.212 1.00 84.94 204 SER A O 1
ATOM 1518 N N . GLN A 1 205 ? 10.473 -11.783 -12.282 1.00 81.69 205 GLN A N 1
ATOM 1519 C CA . GLN A 1 205 ? 10.856 -12.915 -11.431 1.00 81.69 205 GLN A CA 1
ATOM 1520 C C . GLN A 1 205 ? 9.812 -14.037 -11.456 1.00 81.69 205 GLN A C 1
ATOM 1522 O O . GLN A 1 205 ? 10.171 -15.206 -11.587 1.00 81.69 205 GLN A O 1
ATOM 1527 N N . LEU A 1 206 ? 8.518 -13.702 -11.394 1.00 79.50 206 LEU A N 1
ATOM 1528 C CA . LEU A 1 206 ? 7.432 -14.691 -11.419 1.00 79.50 206 LEU A CA 1
ATOM 1529 C C . LEU A 1 206 ? 7.365 -15.466 -12.740 1.00 79.50 206 LEU A C 1
ATOM 1531 O O . LEU A 1 206 ? 7.004 -16.642 -12.753 1.00 79.50 206 LEU A O 1
ATOM 1535 N N . LYS A 1 207 ? 7.714 -14.825 -13.854 1.00 72.00 207 LYS A N 1
ATOM 1536 C CA . LYS A 1 207 ? 7.764 -15.445 -15.183 1.00 72.00 207 LYS A CA 1
ATOM 1537 C C . LYS A 1 207 ? 9.048 -16.229 -15.459 1.00 72.00 207 LYS A C 1
ATOM 1539 O O . LYS A 1 207 ? 9.065 -17.059 -16.365 1.00 72.00 207 LYS A O 1
ATOM 1544 N N . GLY A 1 208 ? 10.133 -15.911 -14.755 1.00 61.38 208 GLY A N 1
ATOM 1545 C CA . GLY A 1 208 ? 11.491 -16.212 -15.201 1.00 61.38 208 GLY A CA 1
ATOM 1546 C C . GLY A 1 208 ? 11.941 -15.304 -16.360 1.00 61.38 208 GLY A C 1
ATOM 1547 O O . GLY A 1 208 ? 11.128 -14.752 -17.100 1.00 61.38 208 GLY A O 1
ATOM 1548 N N . TRP A 1 209 ? 13.261 -15.174 -16.541 1.00 45.06 209 TRP A N 1
ATOM 1549 C CA . TRP A 1 209 ? 13.955 -14.181 -17.390 1.00 45.06 209 TRP A CA 1
ATOM 1550 C C . TRP A 1 209 ? 13.610 -14.166 -18.903 1.00 45.06 209 TRP A C 1
ATOM 1552 O O . TRP A 1 209 ? 14.220 -13.408 -19.649 1.00 45.06 209 TRP A O 1
ATOM 1562 N N . ARG A 1 210 ? 12.692 -14.999 -19.414 1.00 47.69 210 ARG A N 1
ATOM 1563 C CA . ARG A 1 210 ? 12.515 -15.247 -20.865 1.00 47.69 210 ARG A CA 1
ATOM 1564 C C . ARG A 1 210 ? 11.167 -14.811 -21.467 1.00 47.69 210 ARG A C 1
ATOM 1566 O O . ARG A 1 210 ? 10.848 -15.251 -22.567 1.00 47.69 210 ARG A O 1
ATOM 1573 N N . SER A 1 211 ? 10.369 -13.980 -20.790 1.00 52.16 211 SER A N 1
ATOM 1574 C CA . SER A 1 211 ? 8.907 -13.998 -21.022 1.00 52.16 211 SER A CA 1
ATOM 1575 C C . SER A 1 211 ? 8.209 -12.639 -21.209 1.00 52.16 211 SER A C 1
ATOM 1577 O O . SER A 1 211 ? 6.998 -12.543 -20.991 1.00 52.16 211 SER A O 1
ATOM 1579 N N . PHE A 1 212 ? 8.916 -11.583 -21.624 1.00 52.47 212 PHE A N 1
ATOM 1580 C CA . PHE A 1 212 ? 8.276 -10.370 -22.160 1.00 52.47 212 PHE A CA 1
ATOM 1581 C C . PHE A 1 212 ? 8.400 -10.355 -23.691 1.00 52.47 212 PHE A C 1
ATOM 1583 O O . PHE A 1 212 ? 9.481 -10.097 -24.211 1.00 52.47 212 PHE A O 1
ATOM 1590 N N . PRO A 1 213 ? 7.329 -10.689 -24.437 1.00 45.97 213 PRO A N 1
ATOM 1591 C CA . PRO A 1 213 ? 7.369 -10.755 -25.896 1.00 45.97 213 PRO A CA 1
ATOM 1592 C C . PRO A 1 213 ? 6.946 -9.442 -26.575 1.00 45.97 213 PRO A C 1
ATOM 1594 O O . PRO A 1 213 ? 6.656 -9.448 -27.769 1.00 45.97 213 PRO A O 1
ATOM 1597 N N . VAL A 1 214 ? 6.874 -8.321 -25.853 1.00 50.25 214 VAL A N 1
ATOM 1598 C CA . VAL A 1 214 ? 6.462 -7.049 -26.455 1.00 50.25 214 VAL A CA 1
ATOM 1599 C C . VAL A 1 214 ? 7.717 -6.293 -26.868 1.00 50.25 214 VAL A C 1
ATOM 1601 O O . VAL A 1 214 ? 8.315 -5.586 -26.073 1.00 50.25 214 VAL A O 1
ATOM 1604 N N . ALA A 1 215 ? 8.135 -6.455 -28.123 1.00 49.12 215 ALA A N 1
ATOM 1605 C CA . ALA A 1 215 ? 9.126 -5.563 -28.713 1.00 49.12 215 ALA A CA 1
ATOM 1606 C C . ALA A 1 215 ? 8.485 -4.175 -28.877 1.00 49.12 215 ALA A C 1
ATOM 1608 O O . ALA A 1 215 ? 7.871 -3.883 -29.904 1.00 49.12 215 ALA A O 1
ATOM 1609 N N . LEU A 1 216 ? 8.565 -3.339 -27.842 1.00 53.66 216 LEU A N 1
ATOM 1610 C CA . LEU A 1 216 ? 8.168 -1.942 -27.948 1.00 53.66 216 LEU A CA 1
ATOM 1611 C C . LEU A 1 216 ? 9.210 -1.210 -28.789 1.00 53.66 216 LEU A C 1
ATOM 1613 O O . LEU A 1 216 ? 10.412 -1.287 -28.542 1.00 53.66 216 LEU A O 1
ATOM 1617 N N . GLN A 1 217 ? 8.742 -0.517 -29.823 1.00 50.03 217 GLN A N 1
ATOM 1618 C CA . GLN A 1 217 ? 9.612 0.275 -30.675 1.00 50.03 217 GLN A CA 1
ATOM 1619 C C . GLN A 1 217 ? 10.104 1.477 -29.864 1.00 50.03 217 GLN A C 1
ATOM 1621 O O . GLN A 1 217 ? 9.332 2.376 -29.530 1.00 50.03 217 GLN A O 1
ATOM 1626 N N . GLU A 1 218 ? 11.385 1.466 -29.508 1.00 50.75 218 GLU A N 1
ATOM 1627 C CA . GLU A 1 218 ? 12.009 2.563 -28.782 1.00 50.75 218 GLU A CA 1
ATOM 1628 C C . GLU A 1 218 ? 11.898 3.874 -29.583 1.00 50.75 218 GLU A C 1
ATOM 1630 O O . GLU A 1 218 ? 12.337 3.923 -30.737 1.00 50.75 218 GLU A O 1
ATOM 1635 N N . PRO A 1 219 ? 11.347 4.961 -29.011 1.00 50.38 219 PRO A N 1
ATOM 1636 C CA . PRO A 1 219 ? 11.357 6.250 -29.685 1.00 50.38 219 PRO A CA 1
ATOM 1637 C C . PRO A 1 219 ? 12.802 6.760 -29.869 1.00 50.38 219 PRO A C 1
ATOM 1639 O O . PRO A 1 219 ? 13.667 6.495 -29.020 1.00 50.38 219 PRO A O 1
ATOM 1642 N N . PRO A 1 220 ? 13.085 7.502 -30.959 1.00 50.16 220 PRO A N 1
ATOM 1643 C CA . PRO A 1 220 ? 14.437 7.915 -31.330 1.00 50.16 220 PRO A CA 1
ATOM 1644 C C . PRO A 1 220 ? 15.132 8.706 -30.213 1.00 50.16 220 PRO A C 1
ATOM 1646 O O . PRO A 1 220 ? 14.554 9.624 -29.624 1.00 50.16 220 PRO A O 1
ATOM 1649 N N . ALA A 1 221 ? 16.387 8.335 -29.940 1.00 53.25 221 ALA A N 1
ATOM 1650 C CA . ALA A 1 221 ? 17.206 8.823 -28.826 1.00 53.25 221 ALA A CA 1
ATOM 1651 C C . ALA A 1 221 ? 17.422 10.352 -28.814 1.00 53.25 221 ALA A C 1
ATOM 1653 O O . ALA A 1 221 ? 17.616 10.934 -27.750 1.00 53.25 221 ALA A O 1
ATOM 1654 N N . ASP A 1 222 ? 17.311 11.010 -29.969 1.00 47.81 222 ASP A N 1
ATOM 1655 C CA . ASP A 1 222 ? 17.723 12.408 -30.166 1.00 47.81 222 ASP A CA 1
ATOM 1656 C C . ASP A 1 222 ? 16.697 13.470 -29.726 1.00 47.81 222 ASP A C 1
ATOM 1658 O O . ASP A 1 222 ? 16.890 14.660 -29.968 1.00 47.81 222 ASP A O 1
ATOM 1662 N N . SER A 1 223 ? 15.591 13.084 -29.084 1.00 46.69 223 SER A N 1
ATOM 1663 C CA . SER A 1 223 ? 14.462 13.998 -28.835 1.00 46.69 223 SER A CA 1
ATOM 1664 C C . SER A 1 223 ? 14.268 14.454 -27.381 1.00 46.69 223 SER A C 1
ATOM 1666 O O . SER A 1 223 ? 13.364 15.251 -27.120 1.00 46.69 223 SER A O 1
ATOM 1668 N N . LEU A 1 224 ? 15.082 14.009 -26.411 1.00 49.78 224 LEU A N 1
ATOM 1669 C CA . LEU A 1 224 ? 14.794 14.248 -24.986 1.00 49.78 224 LEU A CA 1
ATOM 1670 C C . LEU A 1 224 ? 16.026 14.595 -24.136 1.00 49.78 224 LEU A C 1
ATOM 1672 O O . LEU A 1 224 ? 17.068 13.953 -24.202 1.00 49.78 224 LEU A O 1
ATOM 1676 N N . ALA A 1 225 ? 15.860 15.597 -23.268 1.00 55.06 225 ALA A N 1
ATOM 1677 C CA . ALA A 1 225 ? 16.826 15.963 -22.237 1.00 55.06 225 ALA A CA 1
ATOM 1678 C C . ALA A 1 225 ? 17.059 14.802 -21.247 1.00 55.06 225 ALA A C 1
ATOM 1680 O O . ALA A 1 225 ? 16.109 14.120 -20.853 1.00 55.06 225 ALA A O 1
ATOM 1681 N N . ALA A 1 226 ? 18.306 14.636 -20.788 1.00 52.50 226 ALA A N 1
ATOM 1682 C CA . ALA A 1 226 ? 18.783 13.544 -19.926 1.00 52.50 226 ALA A CA 1
ATOM 1683 C C . ALA A 1 226 ? 17.947 13.276 -18.648 1.00 52.50 226 ALA A C 1
ATOM 1685 O O . ALA A 1 226 ? 18.007 12.183 -18.097 1.00 52.50 226 ALA A O 1
ATOM 1686 N N . GLY A 1 227 ? 17.120 14.228 -18.199 1.00 55.28 227 GLY A N 1
ATOM 1687 C CA . GLY A 1 227 ? 16.236 14.074 -17.036 1.00 55.28 227 GLY A CA 1
ATOM 1688 C C . GLY A 1 227 ? 14.935 13.288 -17.268 1.00 55.28 227 GLY A C 1
ATOM 1689 O O . GLY A 1 227 ? 14.243 12.992 -16.300 1.00 55.28 227 GLY A O 1
ATOM 1690 N N . ARG A 1 228 ? 14.568 12.942 -18.513 1.00 63.03 228 ARG A N 1
ATOM 1691 C CA . ARG A 1 228 ? 13.313 12.211 -18.826 1.00 63.03 228 ARG A CA 1
ATOM 1692 C C . ARG A 1 228 ? 13.492 10.709 -19.074 1.00 63.03 228 ARG A C 1
ATOM 1694 O O . ARG A 1 228 ? 12.505 10.008 -19.283 1.00 63.03 228 ARG A O 1
ATOM 1701 N N . ALA A 1 229 ? 14.727 10.211 -19.021 1.00 71.31 229 ALA A N 1
ATOM 1702 C CA . ALA A 1 229 ? 15.040 8.795 -19.194 1.00 71.31 229 ALA A CA 1
ATOM 1703 C C . ALA A 1 229 ? 14.282 7.847 -18.232 1.00 71.31 229 ALA A C 1
ATOM 1705 O O . ALA A 1 229 ? 13.690 6.892 -18.733 1.00 71.31 229 ALA A O 1
ATOM 1706 N N . PRO A 1 230 ? 14.205 8.093 -16.903 1.00 76.94 230 PRO A N 1
ATOM 1707 C CA . PRO A 1 230 ? 13.528 7.162 -15.993 1.00 76.94 230 PRO A CA 1
ATOM 1708 C C . PRO A 1 230 ? 12.012 7.108 -16.214 1.00 76.94 230 PRO A C 1
ATOM 1710 O O . PRO A 1 230 ? 11.415 6.045 -16.107 1.00 76.94 230 PRO A O 1
ATOM 1713 N N . VAL A 1 231 ? 11.394 8.233 -16.588 1.00 81.44 231 VAL A N 1
ATOM 1714 C CA . VAL A 1 231 ? 9.955 8.290 -16.892 1.00 81.44 231 VAL A CA 1
ATOM 1715 C C . VAL A 1 231 ? 9.643 7.515 -18.167 1.00 81.44 231 VAL A C 1
ATOM 1717 O O . VAL A 1 231 ? 8.681 6.758 -18.208 1.00 81.44 231 VAL A O 1
ATOM 1720 N N . ARG A 1 232 ? 10.483 7.651 -19.201 1.00 81.38 232 ARG A N 1
ATOM 1721 C CA . ARG A 1 232 ? 10.352 6.858 -20.430 1.00 81.38 232 ARG A CA 1
ATOM 1722 C C . ARG A 1 232 ? 10.456 5.364 -20.134 1.00 81.38 232 ARG A C 1
ATOM 1724 O O . ARG A 1 232 ? 9.627 4.603 -20.621 1.00 81.38 232 ARG A O 1
ATOM 1731 N N . GLU A 1 233 ? 11.457 4.969 -19.355 1.00 83.62 233 GLU A N 1
ATOM 1732 C CA . GLU A 1 233 ? 11.649 3.578 -18.945 1.00 83.62 233 GLU A CA 1
ATOM 1733 C C . GLU A 1 233 ? 10.420 3.051 -18.190 1.00 83.62 233 GLU A C 1
ATOM 1735 O O . GLU A 1 233 ? 9.895 1.994 -18.526 1.00 83.62 233 GLU A O 1
ATOM 1740 N N . ALA A 1 234 ? 9.877 3.834 -17.254 1.00 85.88 234 ALA A N 1
ATOM 1741 C CA . ALA A 1 234 ? 8.644 3.488 -16.553 1.00 85.88 234 ALA A CA 1
ATOM 1742 C C . ALA A 1 234 ? 7.448 3.313 -17.510 1.00 85.88 234 ALA A C 1
ATOM 1744 O O . ALA A 1 234 ? 6.682 2.363 -17.358 1.00 85.88 234 ALA A O 1
ATOM 1745 N N . CYS A 1 235 ? 7.303 4.169 -18.528 1.00 85.75 235 CYS A N 1
ATOM 1746 C CA . CYS A 1 235 ? 6.259 4.016 -19.548 1.00 85.75 235 CYS A CA 1
ATOM 1747 C C . CYS A 1 235 ? 6.415 2.722 -20.355 1.00 85.75 235 CYS A C 1
ATOM 1749 O O . CYS A 1 235 ? 5.421 2.041 -20.605 1.00 85.75 235 CYS A O 1
ATOM 1751 N N . VAL A 1 236 ? 7.644 2.373 -20.749 1.00 86.06 236 VAL A N 1
ATOM 1752 C CA . VAL A 1 236 ? 7.941 1.115 -21.453 1.00 86.06 236 VAL A CA 1
ATOM 1753 C C . VAL A 1 236 ? 7.573 -0.072 -20.564 1.00 86.06 236 VAL A C 1
ATOM 1755 O O . VAL A 1 236 ? 6.779 -0.916 -20.973 1.00 86.06 236 VAL A O 1
ATOM 1758 N N . GLN A 1 237 ? 8.045 -0.087 -19.317 1.00 88.38 237 GLN A N 1
ATOM 1759 C CA . GLN A 1 237 ? 7.753 -1.146 -18.348 1.00 88.38 237 GLN A CA 1
ATOM 1760 C C . GLN A 1 237 ? 6.251 -1.331 -18.116 1.00 88.38 237 GLN A C 1
ATOM 1762 O O . GLN A 1 237 ? 5.755 -2.458 -18.114 1.00 88.38 237 GLN A O 1
ATOM 1767 N N . VAL A 1 238 ? 5.501 -0.239 -17.954 1.00 88.12 238 VAL A N 1
ATOM 1768 C CA . VAL A 1 238 ? 4.044 -0.296 -17.777 1.00 88.12 238 VAL A CA 1
ATOM 1769 C C . VAL A 1 238 ? 3.347 -0.803 -19.038 1.00 88.12 238 VAL A C 1
ATOM 1771 O O . VAL A 1 238 ? 2.454 -1.642 -18.931 1.00 88.12 238 VAL A O 1
ATOM 1774 N N . ALA A 1 239 ? 3.767 -0.376 -20.229 1.00 86.12 239 ALA A N 1
ATOM 1775 C CA . ALA A 1 239 ? 3.214 -0.884 -21.483 1.00 86.12 239 ALA A CA 1
ATOM 1776 C C . ALA A 1 239 ? 3.469 -2.394 -21.657 1.00 86.12 239 ALA A C 1
ATOM 1778 O O . ALA A 1 239 ? 2.560 -3.135 -22.037 1.00 86.12 239 ALA A O 1
ATOM 1779 N N . GLU A 1 240 ? 4.662 -2.883 -21.310 1.00 86.06 240 GLU A N 1
ATOM 1780 C CA . GLU A 1 240 ? 4.969 -4.318 -21.308 1.00 86.06 240 GLU A CA 1
ATOM 1781 C C . GLU A 1 240 ? 4.132 -5.094 -20.280 1.00 86.06 240 GLU A C 1
ATOM 1783 O O . GLU A 1 240 ? 3.667 -6.203 -20.563 1.00 86.06 240 GLU A O 1
ATOM 1788 N N . LEU A 1 241 ? 3.908 -4.519 -19.095 1.00 87.81 241 LEU A N 1
ATOM 1789 C CA . LEU A 1 241 ? 3.057 -5.094 -18.050 1.00 87.81 241 LEU A CA 1
ATOM 1790 C C . LEU A 1 241 ? 1.591 -5.192 -18.487 1.00 87.81 241 LEU A C 1
ATOM 1792 O O . LEU A 1 241 ? 0.955 -6.220 -18.248 1.00 87.81 241 LEU A O 1
ATOM 1796 N N . VAL A 1 242 ? 1.061 -4.162 -19.150 1.00 86.12 242 VAL A N 1
ATOM 1797 C CA . VAL A 1 242 ? -0.292 -4.180 -19.728 1.00 86.12 242 VAL A CA 1
ATOM 1798 C C . VAL A 1 242 ? -0.380 -5.241 -20.822 1.00 86.12 242 VAL A C 1
ATOM 1800 O O . VAL A 1 242 ? -1.248 -6.112 -20.758 1.00 86.12 242 VAL A O 1
ATOM 1803 N N . GLY A 1 243 ? 0.571 -5.254 -21.760 1.00 82.06 243 GLY A N 1
ATOM 1804 C CA . GLY A 1 243 ? 0.629 -6.278 -22.803 1.00 82.06 243 GLY A CA 1
ATOM 1805 C C . GLY A 1 243 ? 0.717 -7.695 -22.226 1.00 82.06 243 GLY A C 1
ATOM 1806 O O . GLY A 1 243 ? 0.088 -8.622 -22.741 1.00 82.06 243 GLY A O 1
ATOM 1807 N N . TRP A 1 244 ? 1.426 -7.876 -21.108 1.00 82.56 244 TRP A N 1
ATOM 1808 C CA . TRP A 1 244 ? 1.446 -9.144 -20.385 1.00 82.56 244 TRP A CA 1
ATOM 1809 C C . TRP A 1 244 ? 0.077 -9.534 -19.825 1.00 82.56 244 TRP A C 1
ATOM 1811 O O . TRP A 1 244 ? -0.330 -10.683 -20.008 1.00 82.56 244 TRP A O 1
ATOM 1821 N N . LEU A 1 245 ? -0.631 -8.618 -19.161 1.00 81.88 245 LEU A N 1
ATOM 1822 C CA . LEU A 1 245 ? -1.969 -8.903 -18.638 1.00 81.88 245 LEU A CA 1
ATOM 1823 C C . LEU A 1 245 ? -2.927 -9.358 -19.741 1.00 81.88 245 LEU A C 1
ATOM 1825 O O . LEU A 1 245 ? -3.713 -10.281 -19.524 1.00 81.88 245 LEU A O 1
ATOM 1829 N N . GLU A 1 246 ? -2.828 -8.746 -20.919 1.00 79.88 246 GLU A N 1
ATOM 1830 C CA . GLU A 1 246 ? -3.667 -9.066 -22.072 1.00 79.88 246 GLU A CA 1
ATOM 1831 C C . GLU A 1 246 ? -3.354 -10.447 -22.674 1.00 79.88 246 GLU A C 1
ATOM 1833 O O . GLU A 1 246 ? -4.277 -11.191 -23.013 1.00 79.88 246 GLU A O 1
ATOM 1838 N N . HIS A 1 247 ? -2.072 -10.816 -22.788 1.00 70.50 247 HIS A N 1
ATOM 1839 C CA . HIS A 1 247 ? -1.644 -11.974 -23.591 1.00 70.50 247 HIS A CA 1
ATOM 1840 C C . HIS A 1 247 ? -1.230 -13.206 -22.781 1.00 70.50 247 HIS A C 1
ATOM 1842 O O . HIS A 1 247 ? -1.369 -14.332 -23.259 1.00 70.50 247 HIS A O 1
ATOM 1848 N N . ALA A 1 248 ? -0.682 -13.018 -21.582 1.00 65.31 248 ALA A N 1
ATOM 1849 C CA . ALA A 1 248 ? 0.043 -14.069 -20.872 1.00 65.31 248 ALA A CA 1
ATOM 1850 C C . ALA A 1 248 ? -0.252 -14.146 -19.371 1.00 65.31 248 ALA A C 1
ATOM 1852 O O . ALA A 1 248 ? 0.112 -15.154 -18.781 1.00 65.31 248 ALA A O 1
ATOM 1853 N N . GLY A 1 249 ? -0.999 -13.206 -18.778 1.00 60.41 249 GLY A N 1
ATOM 1854 C CA . GLY A 1 249 ? -1.331 -13.159 -17.345 1.00 60.41 249 GLY A CA 1
ATOM 1855 C C . GLY A 1 249 ? -2.196 -14.304 -16.798 1.00 60.41 249 GLY A C 1
ATOM 1856 O O . GLY A 1 249 ? -2.880 -14.137 -15.793 1.00 60.41 249 GLY A O 1
ATOM 1857 N N . ARG A 1 250 ? -2.224 -15.466 -17.454 1.00 66.00 250 ARG A N 1
ATOM 1858 C CA . ARG A 1 250 ? -2.920 -16.690 -17.038 1.00 66.00 250 ARG A CA 1
ATOM 1859 C C . ARG A 1 250 ? -1.946 -17.817 -16.702 1.00 66.00 250 ARG A C 1
ATOM 1861 O O . ARG A 1 250 ? -2.346 -18.980 -16.769 1.00 66.00 250 ARG A O 1
ATOM 1868 N N . GLU A 1 251 ? -0.697 -17.513 -16.353 1.00 73.00 251 GLU A N 1
ATOM 1869 C CA . GLU A 1 251 ? 0.255 -18.573 -16.050 1.00 73.00 251 GLU A CA 1
ATOM 1870 C C . GLU A 1 251 ? -0.221 -19.418 -14.850 1.00 73.00 251 GLU A C 1
ATOM 1872 O O . GLU A 1 251 ? -0.578 -18.868 -13.802 1.00 73.00 251 GLU A O 1
ATOM 1877 N N . PRO A 1 252 ? -0.271 -20.759 -14.982 1.00 70.31 252 PRO A N 1
ATOM 1878 C CA . PRO A 1 252 ? -0.884 -21.632 -13.981 1.00 70.31 252 PRO A CA 1
ATOM 1879 C C . PRO A 1 252 ? -0.068 -21.736 -12.688 1.00 70.31 252 PRO A C 1
ATOM 1881 O O . PRO A 1 252 ? -0.609 -22.141 -11.661 1.00 70.31 252 PRO A O 1
ATOM 1884 N N . HIS A 1 253 ? 1.221 -21.383 -12.722 1.00 78.75 253 HIS A N 1
ATOM 1885 C CA . HIS A 1 253 ? 2.108 -21.431 -11.558 1.00 78.75 253 HIS A CA 1
ATOM 1886 C C . HIS A 1 253 ? 2.014 -20.189 -10.666 1.00 78.75 253 HIS A C 1
ATOM 1888 O O . HIS A 1 253 ? 2.464 -20.244 -9.524 1.00 78.75 253 HIS A O 1
ATOM 1894 N N . ILE A 1 254 ? 1.429 -19.086 -11.148 1.00 79.56 254 ILE A N 1
ATOM 1895 C CA . ILE A 1 254 ? 1.244 -17.870 -10.350 1.00 79.56 254 ILE A CA 1
ATOM 1896 C C . ILE A 1 254 ? -0.051 -18.008 -9.534 1.00 79.56 254 ILE A C 1
ATOM 1898 O O . ILE A 1 254 ? -1.131 -18.149 -10.117 1.00 79.56 254 ILE A O 1
ATOM 1902 N N . PRO A 1 255 ? 0.005 -17.928 -8.189 1.00 81.25 255 PRO A N 1
ATOM 1903 C CA . PRO A 1 255 ? -1.187 -17.998 -7.357 1.00 81.25 255 PRO A CA 1
ATOM 1904 C C . PRO A 1 255 ? -2.238 -16.950 -7.738 1.00 81.25 255 PRO A C 1
ATOM 1906 O O . PRO A 1 255 ? -1.930 -15.774 -7.951 1.00 81.25 255 PRO A O 1
ATOM 1909 N N . THR A 1 256 ? -3.509 -17.358 -7.751 1.00 83.06 256 THR A N 1
ATOM 1910 C CA . THR A 1 256 ? -4.636 -16.511 -8.176 1.00 83.06 256 THR A CA 1
ATOM 1911 C C . THR A 1 256 ? -4.718 -15.187 -7.416 1.00 83.06 256 THR A C 1
ATOM 1913 O O . THR A 1 256 ? -5.077 -14.170 -8.010 1.00 83.06 256 THR A O 1
ATOM 1916 N N . PHE A 1 257 ? -4.375 -15.177 -6.124 1.00 79.88 257 PHE A N 1
ATOM 1917 C CA . PHE A 1 257 ? -4.389 -13.956 -5.318 1.00 79.88 257 PHE A CA 1
ATOM 1918 C C . PHE A 1 257 ? -3.338 -12.942 -5.805 1.00 79.88 257 PHE A C 1
ATOM 1920 O O . PHE A 1 257 ? -3.681 -11.780 -6.008 1.00 79.88 257 PHE A O 1
ATOM 1927 N N . ILE A 1 258 ? -2.109 -13.388 -6.108 1.00 82.44 258 ILE A N 1
ATOM 1928 C CA . ILE A 1 258 ? -1.034 -12.538 -6.648 1.00 82.44 258 ILE A CA 1
ATOM 1929 C C . ILE A 1 258 ? -1.443 -11.994 -8.010 1.00 82.44 258 ILE A C 1
ATOM 1931 O O . ILE A 1 258 ? -1.385 -10.790 -8.232 1.00 82.44 258 ILE A O 1
ATOM 1935 N N . ARG A 1 259 ? -1.939 -12.860 -8.900 1.00 83.62 259 ARG A N 1
ATOM 1936 C CA . ARG A 1 259 ? -2.408 -12.452 -10.231 1.00 83.62 259 ARG A CA 1
ATOM 1937 C C . ARG A 1 259 ? -3.500 -11.383 -10.157 1.00 83.62 259 ARG A C 1
ATOM 1939 O O . ARG A 1 259 ? -3.448 -10.401 -10.890 1.00 83.62 259 ARG A O 1
ATOM 1946 N N . THR A 1 260 ? -4.485 -11.574 -9.280 1.00 86.88 260 THR A N 1
ATOM 1947 C CA . THR A 1 260 ? -5.602 -10.628 -9.126 1.00 86.88 260 THR A CA 1
ATOM 1948 C C . THR A 1 260 ? -5.101 -9.267 -8.649 1.00 86.88 260 THR A C 1
ATOM 1950 O O . THR A 1 260 ? -5.537 -8.245 -9.171 1.00 86.88 260 THR A O 1
ATOM 1953 N N . MET A 1 261 ? -4.166 -9.243 -7.695 1.00 88.12 261 MET A N 1
ATOM 1954 C CA . MET A 1 261 ? -3.569 -7.998 -7.207 1.00 88.12 261 MET A CA 1
ATOM 1955 C C . MET A 1 261 ? -2.683 -7.330 -8.262 1.00 88.12 261 MET A C 1
ATOM 1957 O O . MET A 1 261 ? -2.810 -6.131 -8.479 1.00 88.12 261 MET A O 1
ATOM 1961 N N . LEU A 1 262 ? -1.848 -8.096 -8.970 1.00 88.56 262 LEU A N 1
ATOM 1962 C CA . LEU A 1 262 ? -1.012 -7.580 -10.057 1.00 88.56 262 LEU A CA 1
ATOM 1963 C C . LEU A 1 262 ? -1.850 -6.929 -11.150 1.00 88.56 262 LEU A C 1
ATOM 1965 O O . LEU A 1 262 ? -1.516 -5.834 -11.585 1.00 88.56 262 LEU A O 1
ATOM 1969 N N . HIS A 1 263 ? -2.959 -7.556 -11.549 1.00 89.44 263 HIS A N 1
ATOM 1970 C CA . HIS A 1 263 ? -3.864 -6.959 -12.523 1.00 89.44 263 HIS A CA 1
ATOM 1971 C C . HIS A 1 263 ? -4.329 -5.574 -12.070 1.00 89.44 263 HIS A C 1
ATOM 1973 O O . HIS A 1 263 ? -4.251 -4.620 -12.835 1.00 89.44 263 HIS A O 1
ATOM 1979 N N . ARG A 1 264 ? -4.796 -5.442 -10.825 1.00 90.38 264 ARG A N 1
ATOM 1980 C CA . ARG A 1 264 ? -5.294 -4.159 -10.315 1.00 90.38 264 ARG A CA 1
ATOM 1981 C C . ARG A 1 264 ? -4.196 -3.109 -10.199 1.00 90.38 264 ARG A C 1
ATOM 1983 O O . ARG A 1 264 ? -4.392 -1.986 -10.647 1.00 90.38 264 ARG A O 1
ATOM 1990 N N . VAL A 1 265 ? -3.036 -3.489 -9.667 1.00 90.94 265 VAL A N 1
ATOM 1991 C CA . VAL A 1 265 ? -1.892 -2.586 -9.498 1.00 90.94 265 VAL A CA 1
ATOM 1992 C C . VAL A 1 265 ? -1.361 -2.101 -10.847 1.00 90.94 265 VAL A C 1
ATOM 1994 O O . VAL A 1 265 ? -1.121 -0.909 -10.998 1.00 90.94 265 VAL A O 1
ATOM 1997 N N . ILE A 1 266 ? -1.220 -2.980 -11.844 1.00 90.12 266 ILE A N 1
ATOM 1998 C CA . ILE A 1 266 ? -0.771 -2.600 -13.196 1.00 90.12 266 ILE A CA 1
ATOM 1999 C C . ILE A 1 266 ? -1.797 -1.677 -13.860 1.00 90.12 266 ILE A C 1
ATOM 2001 O O . ILE A 1 266 ? -1.415 -0.656 -14.427 1.00 90.12 266 ILE A O 1
ATOM 2005 N N . THR A 1 267 ? -3.094 -1.991 -13.757 1.00 89.06 267 THR A N 1
ATOM 2006 C CA . THR A 1 267 ? -4.152 -1.102 -14.254 1.00 89.06 267 THR A CA 1
ATOM 2007 C C . THR A 1 267 ? -4.075 0.268 -13.573 1.00 89.06 267 THR A C 1
ATOM 2009 O O . THR A 1 267 ? -4.057 1.281 -14.264 1.00 89.06 267 THR A O 1
ATOM 2012 N N . GLY A 1 268 ? -3.947 0.321 -12.246 1.00 86.62 268 GLY A N 1
ATOM 2013 C CA . GLY A 1 268 ? -3.799 1.574 -11.500 1.00 86.62 268 GLY A CA 1
ATOM 2014 C C . GLY A 1 268 ? -2.553 2.370 -11.898 1.00 86.62 268 GLY A C 1
ATOM 2015 O O . GLY A 1 268 ? -2.646 3.567 -12.149 1.00 86.62 268 GLY A O 1
ATOM 2016 N N . ALA A 1 269 ? -1.403 1.706 -12.036 1.00 86.38 269 ALA A N 1
ATOM 2017 C CA . ALA A 1 269 ? -0.151 2.335 -12.454 1.00 86.38 269 ALA A CA 1
ATOM 2018 C C . ALA A 1 269 ? -0.217 2.888 -13.888 1.00 86.38 269 ALA A C 1
ATOM 2020 O O . ALA A 1 269 ? 0.380 3.925 -14.166 1.00 86.38 269 ALA A O 1
ATOM 2021 N N . SER A 1 270 ? -0.973 2.243 -14.784 1.00 86.38 270 SER A N 1
ATOM 2022 C CA . SER A 1 270 ? -1.145 2.724 -16.161 1.00 86.38 270 SER A CA 1
ATOM 2023 C C . SER A 1 270 ? -1.830 4.089 -16.253 1.00 86.38 270 SER A C 1
ATOM 2025 O O . SER A 1 270 ? -1.479 4.876 -17.126 1.00 86.38 270 SER A O 1
ATOM 2027 N N . PHE A 1 271 ? -2.713 4.417 -15.304 1.00 83.06 271 PHE A N 1
ATOM 2028 C CA . PHE A 1 271 ? -3.372 5.724 -15.232 1.00 83.06 271 PHE A CA 1
ATOM 2029 C C . PHE A 1 271 ? -2.486 6.839 -14.658 1.00 83.06 271 PHE A C 1
ATOM 2031 O O . PHE A 1 271 ? -2.851 8.005 -14.753 1.00 83.06 271 PHE A O 1
ATOM 2038 N N . LEU A 1 272 ? -1.333 6.515 -14.060 1.00 81.62 272 LEU A N 1
ATOM 2039 C CA . LEU A 1 272 ? -0.411 7.524 -13.519 1.00 81.62 272 LEU A CA 1
ATOM 2040 C C . LEU A 1 272 ? 0.473 8.169 -14.595 1.00 81.62 272 LEU A C 1
ATOM 2042 O O . LEU A 1 272 ? 1.082 9.203 -14.339 1.00 81.62 272 LEU A O 1
ATOM 2046 N N . LEU A 1 273 ? 0.602 7.522 -15.757 1.00 69.44 273 LEU A N 1
ATOM 2047 C CA . LEU A 1 273 ? 1.527 7.904 -16.832 1.00 69.44 273 LEU A CA 1
ATOM 2048 C C . LEU A 1 273 ? 0.817 8.472 -18.075 1.00 69.44 273 LEU A C 1
ATOM 2050 O O . LEU A 1 273 ? 1.483 8.756 -19.073 1.00 69.44 273 LEU A O 1
ATOM 2054 N N . THR A 1 274 ? -0.509 8.622 -18.020 1.00 61.91 274 THR A N 1
ATOM 2055 C CA . THR A 1 274 ? -1.357 9.253 -19.049 1.00 61.91 274 THR A CA 1
ATOM 2056 C C . THR A 1 274 ? -1.653 10.701 -18.709 1.00 61.91 274 THR A C 1
ATOM 2058 O O . THR A 1 274 ? -1.504 11.554 -19.611 1.00 61.91 274 THR A O 1
#

Foldseek 3Di:
DVLLVVLLPDALVVLLCLQADFAQDDDPDPDDDDSDGGDGPFLVSLLVLLQVQLVPPQQDGRSSNVSSVVSLLVLLVVLLVVDPPLQDPPPPPVLLVVCVVPPSVVSLLRNLSSLLSSLVSCVSNVHDDPPVRLVSLLSSLLVLLSSLQSCLVVVVPDDPSSVLSSLSSNLSQLVHVSSLVVCLDPSNLSSLLSNLVSLLSNVCSQVDVPDQPDPDDDDDPPPDDPVCVSSSVSQVSLVSLVVCLVPPLVPPSDDPSNSVSSVSNSVSSNVSSD

Sequence (274 aa):
MECSQLLANLGYEDAQAILQLKVAALGPTLEATRVLWTQDVSPAIVCASLRLGAQRCGTAESALYRAARSSVLSRLRRLVAQVPQLAAAECPRDLAALLADGPLWDAVGRLAPPTAAYLEGLTSLAADVPMDGLEDLVRFAVLCAEAIRWTTDSPERFSCSQLEAFLRALDCVLSCPSLASLMGLPEHASWVCSVAAAIYHLVSQLKGWRSFPVALQEPPADSLAAGRAPVREACVQVAELVGWLEHAGREPHIPTFIRTMLHRVITGASFLLT

Organism: Ixodes scapularis (NCBI:txid6945)

pLDDT: mean 79.46, std 16.78, range [33.91, 97.12]

Radius of gyration: 20.0 Å; chains: 1; bounding box: 46×38×65 Å

Secondary structure (DSSP, 8-state):
-HHHHHHTTS-HHHHHHHHH-EE----S---S------EES-HHHHHHHHHHHHHTSTTS--HHHHHHHHHHHHHHHHHHTTS--TTSTT-SHHHHHHHHTSHHHHHHHHHHHHHHHHHHHHHHHT-PPPHHHHHHHHHHHHHHHHHHHHHHH-GGG--HHHHHHHHHHHHHHHTSHHHHHHHTSGGGHHHHHHHHHHHHHHHHHHH-TT-------PPPGGGS-GGGHHHHHHHHHHHHHHHHHHHTTT-TTS-HHHHHHHHHHHHHHHTT--